Protein AF-A0A3E0KSG8-F1 (afdb_monomer_lite)

Sequence (229 aa):
MRVLRAAGQVAFAAALVAAGALLYANLSRNLRQLGVPVGFDFLALEAGFAMGEPPIPYRPSDTYARAFAAGVINTLRVSGLGILLATVLGVAAGVGRLSSNWLVRQITGAYVEMVRNTPLLLQLFVWAFAVFGRLPPPGQAIHLGAGIYFSNRGVFLPWPAPAAGFAVWAAGGLAGLAGAVIAYRRLLRVRLATGRRTYPGPAAAAVLAAGLAAGWTLAPAPPFTGSAP

pLDDT: mean 88.8, std 7.54, range [51.06, 97.19]

Secondary structure (DSSP, 8-state):
-HHHHHHHHHHHHHHHHHHHHHHHHHHHHHHHHTT---SSGGGGSB-----SS-SS---TTSBHHHHHHHHHHHHHHHHHHHHHHHHHHHHHHHHHHT-S-HHHHHHHHHHHHHHHHS-HHHHHHIIIIIIGGGSPPGGG-EEEETTEEEETTEEE--EEEE-TTHHHHHHHHHHHHHHHHHHHHHHHHHHHHH-----HHHHHHHHHHHHHHHHHHSSSS-SEEEE--

Structure (mmCIF, N/CA/C/O backbone):
data_AF-A0A3E0KSG8-F1
#
_entry.id   AF-A0A3E0KSG8-F1
#
loop_
_atom_site.group_PDB
_atom_site.id
_atom_site.type_symbol
_atom_site.label_atom_id
_atom_site.label_alt_id
_atom_site.label_comp_id
_atom_site.label_asym_id
_atom_site.label_entity_id
_atom_site.label_seq_id
_atom_site.pdbx_PDB_ins_code
_atom_site.Cartn_x
_atom_site.Cartn_y
_atom_site.Cartn_z
_atom_site.occupancy
_atom_site.B_iso_or_equiv
_atom_site.auth_seq_id
_atom_site.auth_comp_id
_atom_site.auth_asym_id
_atom_site.auth_atom_id
_atom_site.pdbx_PDB_model_num
ATOM 1 N N . MET A 1 1 ? -28.717 28.557 -33.539 1.00 60.47 1 MET A N 1
ATOM 2 C CA . MET A 1 1 ? -27.624 28.852 -32.574 1.00 60.47 1 MET A CA 1
ATOM 3 C C . MET A 1 1 ? -26.962 27.625 -31.926 1.00 60.47 1 MET A C 1
ATOM 5 O O . MET A 1 1 ? -25.770 27.699 -31.662 1.00 60.47 1 MET A O 1
ATOM 9 N N . ARG A 1 2 ? -27.650 26.493 -31.684 1.00 72.00 2 ARG A N 1
ATOM 10 C CA . ARG A 1 2 ? -27.021 25.282 -31.096 1.00 72.00 2 ARG A CA 1
ATOM 11 C C . ARG A 1 2 ? -25.991 24.594 -32.016 1.00 72.00 2 ARG A C 1
ATOM 13 O O . ARG A 1 2 ? -24.947 24.175 -31.537 1.00 72.00 2 ARG A O 1
ATOM 20 N N . VAL A 1 3 ? -26.243 24.564 -33.327 1.00 79.25 3 VAL A N 1
ATOM 21 C CA . VAL A 1 3 ? -25.367 23.917 -34.329 1.00 79.25 3 VAL A CA 1
ATOM 22 C C . VAL A 1 3 ? -24.018 24.632 -34.485 1.00 79.25 3 VAL A C 1
ATOM 24 O O . VAL A 1 3 ? -22.986 23.979 -34.497 1.00 79.25 3 VAL A O 1
ATOM 27 N N . LEU A 1 4 ? -24.000 25.971 -34.510 1.00 77.56 4 LEU A N 1
ATOM 28 C CA . LEU A 1 4 ? -22.762 26.765 -34.603 1.00 77.56 4 LEU A CA 1
ATOM 29 C C . LEU A 1 4 ? -21.860 26.595 -33.371 1.00 77.56 4 LEU A C 1
ATOM 31 O O . LEU A 1 4 ? -20.643 26.528 -33.501 1.00 77.56 4 LEU A O 1
ATOM 35 N N . ARG A 1 5 ? -22.454 26.473 -32.175 1.00 82.19 5 ARG A N 1
ATOM 36 C CA . ARG A 1 5 ? -21.704 26.194 -30.940 1.00 82.19 5 ARG A CA 1
ATOM 37 C C . ARG A 1 5 ? -21.103 24.787 -30.951 1.00 82.19 5 ARG A C 1
ATOM 39 O O . ARG A 1 5 ? -19.939 24.637 -30.601 1.00 82.19 5 ARG A O 1
ATOM 46 N N . ALA A 1 6 ? -21.861 23.786 -31.405 1.00 85.50 6 ALA A N 1
ATOM 47 C CA . ALA A 1 6 ? -21.362 22.418 -31.552 1.00 85.50 6 ALA A CA 1
ATOM 48 C C . ALA A 1 6 ? -20.238 22.325 -32.603 1.00 85.50 6 ALA A C 1
ATOM 50 O O . ALA A 1 6 ? -19.206 21.715 -32.342 1.00 85.50 6 ALA A O 1
ATOM 51 N N . ALA A 1 7 ? -20.387 22.995 -33.751 1.00 89.19 7 ALA A N 1
ATOM 52 C CA . ALA A 1 7 ? -19.357 23.049 -34.789 1.00 89.19 7 ALA A CA 1
ATOM 53 C C . ALA A 1 7 ? -18.063 23.718 -34.290 1.00 89.19 7 ALA A C 1
ATOM 55 O O . ALA A 1 7 ? -16.976 23.194 -34.521 1.00 89.19 7 ALA A O 1
ATOM 56 N N . GLY A 1 8 ? -18.173 24.823 -33.542 1.00 92.94 8 GLY A N 1
ATOM 57 C CA . GLY A 1 8 ? -17.020 25.488 -32.928 1.00 92.94 8 GLY A CA 1
ATOM 58 C C . GLY A 1 8 ? -16.291 24.611 -31.904 1.00 92.94 8 GLY A C 1
ATOM 59 O O . GLY A 1 8 ? -15.064 24.571 -31.898 1.00 92.94 8 GLY A O 1
ATOM 60 N N . GLN A 1 9 ? -17.024 23.853 -31.081 1.00 92.12 9 GLN A N 1
ATOM 61 C CA . GLN A 1 9 ? -16.434 22.906 -30.126 1.00 92.12 9 GLN A CA 1
ATOM 62 C C . GLN A 1 9 ? -15.700 21.756 -30.822 1.00 92.12 9 GLN A C 1
ATOM 64 O O . GLN A 1 9 ? -14.598 21.403 -30.408 1.00 92.12 9 GLN A O 1
ATOM 69 N N . VAL A 1 10 ? -16.277 21.198 -31.891 1.00 94.56 10 VAL A N 1
ATOM 70 C CA . VAL A 1 10 ? -15.635 20.137 -32.683 1.00 94.56 10 VAL A CA 1
ATOM 71 C C . VAL A 1 10 ? -14.379 20.663 -33.376 1.00 94.56 10 VAL A C 1
ATOM 73 O O . VAL A 1 10 ? -13.340 20.013 -33.309 1.00 94.56 10 VAL A O 1
ATOM 76 N N . ALA A 1 11 ? -14.439 21.853 -33.981 1.00 94.81 11 ALA A N 1
ATOM 77 C CA . ALA A 1 11 ? -13.285 22.474 -34.628 1.00 94.81 11 ALA A CA 1
ATOM 78 C C . ALA A 1 11 ? -12.157 22.769 -33.629 1.00 94.81 11 ALA A C 1
ATOM 80 O O . ALA A 1 11 ? -10.997 22.469 -33.901 1.00 94.81 11 ALA A O 1
ATOM 81 N N . PHE A 1 12 ? -12.493 23.294 -32.449 1.00 95.44 12 PHE A N 1
ATOM 82 C CA . PHE A 1 12 ? -11.521 23.537 -31.387 1.00 95.44 12 PHE A CA 1
ATOM 83 C C . PHE A 1 12 ? -10.906 22.235 -30.855 1.00 95.44 12 PHE A C 1
ATOM 85 O O . PHE A 1 12 ? -9.690 22.152 -30.708 1.00 95.44 12 PHE A O 1
ATOM 92 N N . ALA A 1 13 ? -11.714 21.197 -30.619 1.00 95.75 13 ALA A N 1
ATOM 93 C CA . ALA A 1 13 ? -11.216 19.890 -30.196 1.00 95.75 13 ALA A CA 1
ATOM 94 C C . ALA A 1 13 ? -10.299 19.262 -31.258 1.00 95.75 13 ALA A C 1
ATOM 96 O O . ALA A 1 13 ? -9.229 18.759 -30.922 1.00 95.75 13 ALA A O 1
ATOM 97 N N . ALA A 1 14 ? -10.670 19.347 -32.538 1.00 95.69 14 ALA A N 1
ATOM 98 C CA . ALA A 1 14 ? -9.839 18.885 -33.645 1.00 95.69 14 ALA A CA 1
ATOM 99 C C . ALA A 1 14 ? -8.516 19.662 -33.724 1.00 95.69 14 ALA A C 1
ATOM 101 O O . ALA A 1 14 ? -7.461 19.049 -33.871 1.00 95.69 14 ALA A O 1
ATOM 102 N N . ALA A 1 15 ? -8.550 20.988 -33.557 1.00 95.75 15 ALA A N 1
ATOM 103 C CA . ALA A 1 15 ? -7.352 21.823 -33.514 1.00 95.75 15 ALA A CA 1
ATOM 104 C C . ALA A 1 15 ? -6.445 21.472 -32.322 1.00 95.75 15 ALA A C 1
ATOM 106 O O . ALA A 1 15 ? -5.232 21.380 -32.491 1.00 95.75 15 ALA A O 1
ATOM 107 N N . LEU A 1 16 ? -7.018 21.213 -31.141 1.00 96.81 16 LEU A N 1
ATOM 108 C CA . LEU A 1 16 ? -6.276 20.793 -29.949 1.00 96.81 16 LEU A CA 1
ATOM 109 C C . LEU A 1 16 ? -5.596 19.432 -30.158 1.00 96.81 16 LEU A C 1
ATOM 111 O O . LEU A 1 16 ? -4.416 19.275 -29.848 1.00 96.81 16 LEU A O 1
ATOM 115 N N . VAL A 1 17 ? -6.322 18.460 -30.720 1.00 96.75 17 VAL A N 1
ATOM 116 C CA . VAL A 1 17 ? -5.781 17.129 -31.039 1.00 96.75 17 VAL A CA 1
ATOM 117 C C . VAL A 1 17 ? -4.683 17.233 -32.096 1.00 96.75 17 VAL A C 1
ATOM 119 O O . VAL A 1 17 ? -3.624 16.634 -31.926 1.00 96.75 17 VAL A O 1
ATOM 122 N N . ALA A 1 18 ? -4.888 18.024 -33.151 1.00 96.19 18 ALA A N 1
ATOM 123 C CA . ALA A 1 18 ? -3.892 18.238 -34.197 1.00 96.19 18 ALA A CA 1
ATOM 124 C C . ALA A 1 18 ? -2.627 18.920 -33.652 1.00 96.19 18 ALA A C 1
ATOM 126 O O . ALA A 1 18 ? -1.518 18.458 -33.918 1.00 96.19 18 ALA A O 1
ATOM 127 N N . ALA A 1 19 ? -2.779 19.968 -32.838 1.00 96.69 19 ALA A N 1
ATOM 128 C CA . ALA A 1 19 ? -1.662 20.637 -32.179 1.00 96.69 19 ALA A CA 1
ATOM 129 C C . ALA A 1 19 ? -0.892 19.670 -31.264 1.00 96.69 19 ALA A C 1
ATOM 131 O O . ALA A 1 19 ? 0.332 19.583 -31.351 1.00 96.69 19 ALA A O 1
ATOM 132 N N . GLY A 1 20 ? -1.601 18.884 -30.446 1.00 95.69 20 GLY A N 1
ATOM 133 C CA . GLY A 1 20 ? -0.998 17.855 -29.598 1.00 95.69 20 GLY A CA 1
ATOM 134 C C . GLY A 1 20 ? -0.243 16.791 -30.400 1.00 95.69 20 GLY A C 1
ATOM 135 O O . GLY A 1 20 ? 0.888 16.446 -30.057 1.00 95.69 20 GLY A O 1
ATOM 136 N N . ALA A 1 21 ? -0.822 16.321 -31.507 1.00 95.06 21 ALA A N 1
ATOM 137 C CA . ALA A 1 21 ? -0.192 15.346 -32.394 1.00 95.06 21 ALA A CA 1
ATOM 138 C C . ALA A 1 21 ? 1.083 15.899 -33.052 1.00 95.06 21 ALA A C 1
ATOM 140 O O . ALA A 1 21 ? 2.097 15.201 -33.100 1.00 95.06 21 ALA A O 1
ATOM 141 N N . LEU A 1 22 ? 1.071 17.158 -33.503 1.00 96.19 22 LEU A N 1
ATOM 142 C CA . LEU A 1 22 ? 2.247 17.820 -34.077 1.00 96.19 22 LEU A CA 1
ATOM 143 C C . LEU A 1 22 ? 3.368 17.985 -33.046 1.00 96.19 22 LEU A C 1
ATOM 145 O O . LEU A 1 22 ? 4.525 17.686 -33.346 1.00 96.19 22 LEU A O 1
ATOM 149 N N . LEU A 1 23 ? 3.032 18.410 -31.824 1.00 94.94 23 LEU A N 1
ATOM 150 C CA . LEU A 1 23 ? 3.996 18.537 -30.729 1.00 94.94 23 LEU A CA 1
ATOM 151 C C . LEU A 1 23 ? 4.611 17.184 -30.365 1.00 94.94 23 LEU A C 1
ATOM 153 O O . LEU A 1 23 ? 5.833 17.073 -30.276 1.00 94.94 23 LEU A O 1
ATOM 157 N N . TYR A 1 24 ? 3.791 16.141 -30.227 1.00 91.56 24 TYR A N 1
ATOM 158 C CA . TYR A 1 24 ? 4.264 14.785 -29.951 1.00 91.56 24 TYR A CA 1
ATOM 159 C C . TYR A 1 24 ? 5.151 14.237 -31.080 1.00 91.56 24 TYR A C 1
ATOM 161 O O . TYR A 1 24 ? 6.209 13.653 -30.827 1.00 91.56 24 TYR A O 1
ATOM 169 N N . ALA A 1 25 ? 4.771 14.453 -32.342 1.00 91.25 25 ALA A N 1
ATOM 170 C CA . ALA A 1 25 ? 5.563 14.032 -33.495 1.00 91.25 25 ALA A CA 1
ATOM 171 C C . ALA A 1 25 ? 6.909 14.772 -33.573 1.00 91.25 25 ALA A C 1
ATOM 173 O O . ALA A 1 25 ? 7.932 14.162 -33.883 1.00 91.25 25 ALA A O 1
ATOM 174 N N . ASN A 1 26 ? 6.941 16.070 -33.265 1.00 93.69 26 ASN A N 1
ATOM 175 C CA . ASN A 1 26 ? 8.184 16.842 -33.198 1.00 93.69 26 ASN A CA 1
ATOM 176 C C . ASN A 1 26 ? 9.078 16.371 -32.048 1.00 93.69 26 ASN A C 1
ATOM 178 O O . ASN A 1 26 ? 10.247 16.061 -32.270 1.00 93.69 26 ASN A O 1
ATOM 182 N N . LEU A 1 27 ? 8.516 16.232 -30.846 1.00 90.38 27 LEU A N 1
ATOM 183 C CA . LEU A 1 27 ? 9.239 15.771 -29.663 1.00 90.38 27 LEU A CA 1
ATOM 184 C C . LEU A 1 27 ? 9.825 14.372 -29.868 1.00 90.38 27 LEU A C 1
ATOM 186 O O . LEU A 1 27 ? 11.012 14.158 -29.640 1.00 90.38 27 LEU A O 1
ATOM 190 N N . SER A 1 28 ? 9.015 13.427 -30.346 1.00 88.19 28 SER A N 1
ATOM 191 C CA . SER A 1 28 ? 9.464 12.051 -30.568 1.00 88.19 28 SER A CA 1
ATOM 192 C C . SER A 1 28 ? 10.544 11.953 -31.647 1.00 88.19 28 SER A C 1
ATOM 194 O O . SER A 1 28 ? 11.453 11.138 -31.519 1.00 88.19 28 SER A O 1
ATOM 196 N N . ARG A 1 29 ? 10.494 12.784 -32.700 1.00 89.25 29 ARG A N 1
ATOM 197 C CA . ARG A 1 29 ? 11.565 12.865 -33.708 1.00 89.25 29 ARG A CA 1
ATOM 198 C C . ARG A 1 29 ? 12.870 13.393 -33.111 1.00 89.25 29 ARG A C 1
ATOM 200 O O . ARG A 1 29 ? 13.897 12.749 -33.301 1.00 89.25 29 ARG A O 1
ATOM 207 N N . ASN A 1 30 ? 12.814 14.485 -32.351 1.00 91.31 30 ASN A N 1
ATOM 208 C CA . ASN A 1 30 ? 13.995 15.083 -31.720 1.00 91.31 30 ASN A CA 1
ATOM 209 C C . ASN A 1 30 ? 14.636 14.142 -30.686 1.00 91.31 30 ASN A C 1
ATOM 211 O O . ASN A 1 30 ? 15.847 13.954 -30.681 1.00 91.31 30 ASN A O 1
ATOM 215 N N . LEU A 1 31 ? 13.831 13.495 -29.839 1.00 87.94 31 LEU A N 1
ATOM 216 C CA . LEU A 1 31 ? 14.336 12.565 -28.824 1.00 87.94 31 LEU A CA 1
ATOM 217 C C . LEU A 1 31 ? 14.944 11.299 -29.442 1.00 87.94 31 LEU A C 1
ATOM 219 O O . LEU A 1 31 ? 15.994 10.849 -28.988 1.00 87.94 31 LEU A O 1
ATOM 223 N N . ARG A 1 32 ? 14.353 10.771 -30.525 1.00 85.50 32 ARG A N 1
ATOM 224 C CA . ARG A 1 32 ? 14.950 9.653 -31.274 1.00 85.50 32 ARG A CA 1
ATOM 225 C C . ARG A 1 32 ? 16.299 10.023 -31.895 1.00 85.50 32 ARG A C 1
ATOM 227 O O . ARG A 1 32 ? 17.199 9.194 -31.880 1.00 85.50 32 ARG A O 1
ATOM 234 N N . GLN A 1 33 ? 16.459 11.249 -32.400 1.00 89.38 33 GLN A N 1
ATOM 235 C CA . GLN A 1 33 ? 17.753 11.739 -32.905 1.00 89.38 33 GLN A CA 1
ATOM 236 C C . GLN A 1 33 ? 18.814 11.848 -31.801 1.00 89.38 33 GLN A C 1
ATOM 238 O O . GLN A 1 33 ? 19.994 11.657 -32.069 1.00 89.38 33 GLN A O 1
ATOM 243 N N . LEU A 1 34 ? 18.392 12.100 -30.560 1.00 88.25 34 LEU A N 1
ATOM 244 C CA . LEU A 1 34 ? 19.257 12.139 -29.377 1.00 88.25 34 LEU A CA 1
ATOM 245 C C . LEU A 1 34 ? 19.522 10.751 -28.767 1.00 88.25 34 LEU A C 1
ATOM 247 O O . LEU A 1 34 ? 20.141 10.662 -27.710 1.00 88.25 34 LEU A O 1
ATOM 251 N N . GLY A 1 35 ? 19.037 9.670 -29.389 1.00 80.44 35 GLY A N 1
ATOM 252 C CA . GLY A 1 35 ? 19.190 8.313 -28.862 1.00 80.44 35 GLY A CA 1
ATOM 253 C C . GLY A 1 35 ? 18.396 8.055 -27.578 1.00 80.44 35 GLY A C 1
ATOM 254 O O . GLY A 1 35 ? 18.675 7.085 -26.881 1.00 80.44 35 GLY A O 1
ATOM 255 N N . VAL A 1 36 ? 17.410 8.902 -27.258 1.00 80.56 36 VAL A N 1
ATOM 256 C CA . VAL A 1 36 ? 16.500 8.709 -26.126 1.00 80.56 36 VAL A CA 1
ATOM 257 C C . VAL A 1 36 ? 15.279 7.936 -26.636 1.00 80.56 36 VAL A C 1
ATOM 259 O O . VAL A 1 36 ? 14.429 8.529 -27.311 1.00 80.56 36 VAL A O 1
ATOM 262 N N . PRO A 1 37 ? 15.166 6.618 -26.374 1.00 69.69 37 PRO A N 1
ATOM 263 C CA . PRO A 1 37 ? 14.004 5.847 -26.79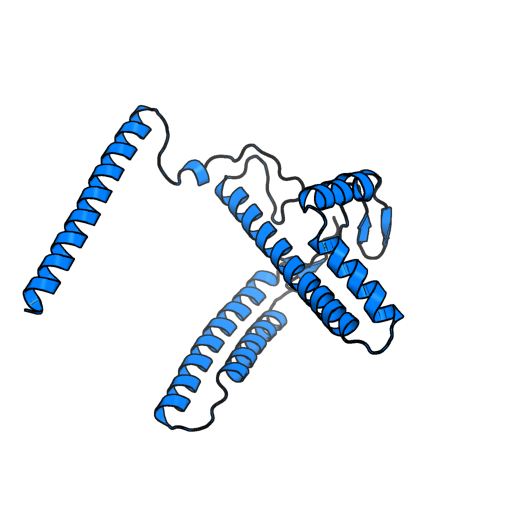4 1.00 69.69 37 PRO A CA 1
ATOM 264 C C . PRO A 1 37 ? 12.752 6.389 -26.094 1.00 69.69 37 PRO A C 1
ATOM 266 O O . PRO A 1 37 ? 12.633 6.363 -24.871 1.00 69.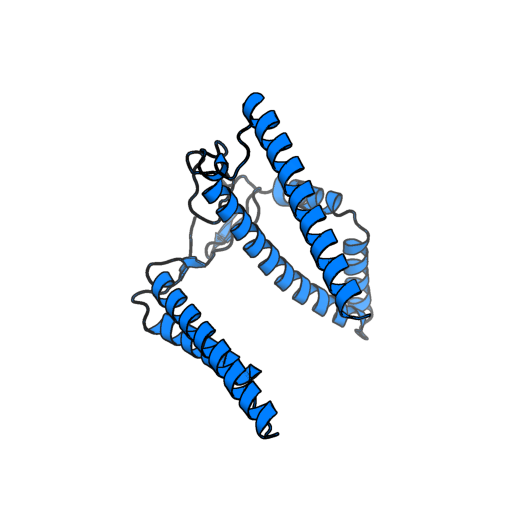69 37 PRO A O 1
ATOM 269 N N . VAL A 1 38 ? 11.817 6.921 -26.880 1.00 74.31 38 VAL A N 1
ATOM 270 C CA . VAL A 1 38 ? 10.535 7.437 -26.386 1.00 74.31 38 VAL A CA 1
ATOM 271 C C . VAL A 1 38 ? 9.511 6.320 -26.474 1.00 74.31 38 VAL A C 1
ATOM 273 O O . VAL A 1 38 ? 9.080 5.973 -27.571 1.00 74.31 38 VAL A O 1
ATOM 276 N N . GLY A 1 39 ? 9.099 5.774 -25.335 1.00 80.69 39 GLY A N 1
ATOM 277 C CA . GLY A 1 39 ? 8.109 4.704 -25.305 1.00 80.69 39 GLY A CA 1
ATOM 278 C C . GLY A 1 39 ? 8.130 3.919 -24.004 1.00 80.69 39 GLY A C 1
ATOM 279 O O . GLY A 1 39 ? 8.746 4.329 -23.023 1.00 80.69 39 GLY A O 1
ATOM 280 N N . PHE A 1 40 ? 7.451 2.776 -24.016 1.00 88.06 40 PHE A N 1
ATOM 281 C CA . PHE A 1 40 ? 7.436 1.818 -22.909 1.00 88.06 40 PHE A CA 1
ATOM 282 C C . PHE A 1 40 ? 8.471 0.702 -23.080 1.00 88.06 40 PHE A C 1
ATOM 284 O O . PHE A 1 40 ? 8.500 -0.222 -22.275 1.00 88.06 40 PHE A O 1
ATOM 291 N N . ASP A 1 41 ? 9.344 0.795 -24.085 1.00 86.38 41 ASP A N 1
ATOM 292 C CA . ASP A 1 41 ? 10.371 -0.215 -24.365 1.00 86.38 41 ASP A CA 1
ATOM 293 C C . ASP A 1 41 ? 11.341 -0.385 -23.188 1.00 86.38 41 ASP A C 1
ATOM 295 O O . ASP A 1 41 ? 11.839 -1.481 -22.943 1.00 86.38 41 ASP A O 1
ATOM 299 N N . PHE A 1 42 ? 11.526 0.667 -22.378 1.00 87.31 42 PHE A N 1
ATOM 300 C CA . PHE A 1 42 ? 12.302 0.592 -21.140 1.00 87.31 42 PHE A CA 1
ATOM 301 C C . PHE A 1 42 ? 11.755 -0.452 -20.160 1.00 87.31 42 PHE A C 1
ATOM 303 O O . PHE A 1 42 ? 12.527 -1.027 -19.406 1.00 87.31 42 PHE A O 1
ATOM 310 N N . LEU A 1 43 ? 10.446 -0.739 -20.176 1.00 91.81 43 LEU A N 1
ATOM 311 C CA . LEU A 1 43 ? 9.842 -1.744 -19.302 1.00 91.81 43 LEU A CA 1
ATOM 312 C C . LEU A 1 43 ? 10.364 -3.153 -19.594 1.00 91.81 43 LEU A C 1
ATOM 314 O O . LEU A 1 43 ? 10.329 -3.994 -18.699 1.00 91.81 43 LEU A O 1
ATOM 318 N N . ALA A 1 44 ? 10.833 -3.412 -20.816 1.00 93.62 44 ALA A N 1
ATOM 319 C CA . ALA A 1 44 ? 11.410 -4.690 -21.217 1.00 93.62 44 ALA A CA 1
ATOM 320 C C . ALA A 1 44 ? 12.925 -4.780 -20.961 1.00 93.62 44 ALA A C 1
ATOM 322 O O . ALA A 1 44 ? 13.480 -5.872 -21.051 1.00 93.62 44 ALA A O 1
ATOM 323 N N . LEU A 1 45 ? 13.590 -3.667 -20.634 1.00 91.69 45 LEU A N 1
ATOM 324 C CA . LEU A 1 45 ? 15.014 -3.662 -20.298 1.00 91.69 45 LEU A CA 1
ATOM 325 C C . LEU A 1 45 ? 15.246 -4.257 -18.906 1.00 91.69 45 LEU A C 1
ATOM 327 O O . LEU A 1 45 ? 14.369 -4.192 -18.039 1.0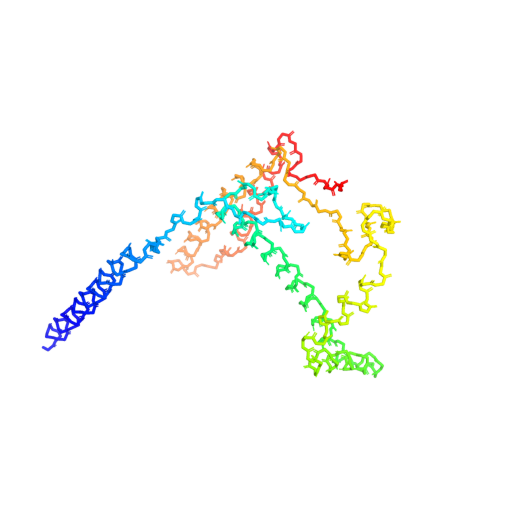0 91.69 45 LEU A O 1
ATOM 331 N N . GLU A 1 46 ? 16.437 -4.813 -18.692 1.00 94.25 46 GLU A N 1
ATOM 332 C CA . GLU A 1 46 ? 16.873 -5.284 -17.377 1.00 94.25 46 GLU A CA 1
ATOM 333 C C . GLU A 1 46 ? 16.983 -4.114 -16.399 1.00 94.25 46 GLU A C 1
ATOM 335 O O . GLU A 1 46 ? 17.536 -3.060 -16.718 1.00 94.25 46 GLU A O 1
ATOM 340 N N . ALA A 1 47 ? 16.449 -4.303 -15.196 1.00 93.25 47 ALA A N 1
ATOM 341 C CA . ALA A 1 47 ? 16.385 -3.257 -14.189 1.00 93.25 47 ALA A CA 1
ATOM 342 C C . ALA A 1 47 ? 17.767 -2.913 -13.605 1.00 93.25 47 ALA A C 1
ATOM 344 O O . ALA A 1 47 ? 18.031 -1.755 -13.283 1.00 93.25 47 ALA A O 1
ATOM 345 N N . GLY A 1 48 ? 18.650 -3.906 -13.450 1.00 92.56 48 GLY A N 1
ATOM 346 C CA . GLY A 1 48 ? 20.045 -3.712 -13.043 1.00 92.56 48 GLY A CA 1
ATOM 347 C C . GLY A 1 48 ? 20.263 -3.353 -11.567 1.00 92.56 48 GLY A C 1
ATOM 348 O O . GLY A 1 48 ? 21.401 -3.145 -11.154 1.00 92.56 48 GLY A O 1
ATOM 349 N N . PHE A 1 49 ? 19.209 -3.303 -10.746 1.00 93.19 49 PHE A N 1
ATOM 350 C CA . PHE A 1 49 ? 19.303 -3.010 -9.312 1.00 93.19 49 PHE A CA 1
ATOM 351 C C . PHE A 1 49 ? 18.654 -4.101 -8.457 1.00 93.19 49 PHE A C 1
ATOM 353 O O . PHE A 1 49 ? 17.655 -4.713 -8.839 1.00 93.19 49 PHE A O 1
ATOM 360 N N . ALA A 1 50 ? 19.210 -4.324 -7.265 1.00 90.06 50 ALA A N 1
ATOM 361 C CA . ALA A 1 50 ? 18.654 -5.240 -6.276 1.00 90.06 50 ALA A CA 1
ATOM 362 C C . ALA A 1 50 ? 17.597 -4.546 -5.406 1.00 90.06 50 ALA A C 1
ATOM 364 O O . ALA A 1 50 ? 17.762 -3.396 -5.001 1.00 90.06 50 ALA A O 1
ATOM 365 N N . MET A 1 51 ? 16.522 -5.269 -5.087 1.00 86.94 51 MET A N 1
ATOM 366 C CA . MET A 1 51 ? 15.551 -4.856 -4.074 1.00 86.94 51 MET A CA 1
ATOM 367 C C . MET A 1 51 ? 15.910 -5.502 -2.741 1.00 86.94 51 MET A C 1
ATOM 369 O O . MET A 1 51 ? 16.246 -6.682 -2.709 1.00 86.94 51 MET A O 1
ATOM 373 N N . GLY A 1 52 ? 15.821 -4.734 -1.652 1.00 81.62 52 GLY A N 1
ATOM 374 C CA . GLY A 1 52 ? 16.125 -5.245 -0.315 1.00 81.62 52 GLY A CA 1
ATOM 375 C C . GLY A 1 52 ? 15.200 -6.390 0.101 1.00 81.62 52 GLY A C 1
ATOM 376 O O . GLY A 1 52 ? 15.689 -7.432 0.512 1.00 81.62 52 GLY A O 1
ATOM 377 N N . GLU A 1 53 ? 13.887 -6.191 -0.047 1.00 81.25 53 GLU A N 1
ATOM 378 C CA . GLU A 1 53 ? 12.853 -7.167 0.316 1.00 81.25 53 GLU A CA 1
ATOM 379 C C . GLU A 1 53 ? 11.707 -7.105 -0.712 1.00 81.25 53 GLU A C 1
ATOM 381 O O . GLU A 1 53 ? 10.740 -6.354 -0.534 1.00 81.25 53 GLU A O 1
ATOM 386 N N . PRO A 1 54 ? 11.828 -7.796 -1.858 1.00 85.25 54 PRO A N 1
ATOM 387 C CA . PRO A 1 54 ? 10.807 -7.732 -2.890 1.00 85.25 54 PRO A CA 1
ATOM 388 C C . PRO A 1 54 ? 9.581 -8.583 -2.498 1.00 85.25 54 PRO A C 1
ATOM 390 O O . PRO A 1 54 ? 9.732 -9.739 -2.109 1.00 85.25 54 PRO A O 1
ATOM 393 N N . PRO A 1 55 ? 8.342 -8.070 -2.638 1.00 83.81 55 PRO A N 1
ATOM 394 C CA . PRO A 1 55 ? 7.130 -8.814 -2.267 1.00 83.81 55 PRO A CA 1
ATOM 395 C C . PRO A 1 55 ? 6.803 -9.976 -3.219 1.00 83.81 55 PRO A C 1
ATOM 397 O O . PRO A 1 55 ? 5.929 -10.790 -2.928 1.00 83.81 55 PRO A O 1
ATOM 400 N N . ILE A 1 56 ? 7.466 -10.024 -4.374 1.00 87.31 56 ILE A N 1
ATOM 401 C CA . ILE A 1 56 ? 7.413 -11.106 -5.356 1.00 87.31 56 ILE A CA 1
ATOM 402 C C . ILE A 1 56 ? 8.852 -11.498 -5.707 1.00 87.31 56 ILE A C 1
ATOM 404 O O . ILE A 1 56 ? 9.724 -10.633 -5.643 1.00 87.31 56 ILE A O 1
ATOM 408 N N . PRO A 1 57 ? 9.130 -12.749 -6.120 1.00 88.00 57 PRO A N 1
ATOM 409 C CA . PRO A 1 57 ? 10.482 -13.149 -6.503 1.00 88.00 57 PRO A CA 1
ATOM 410 C C . PRO A 1 57 ? 11.040 -12.204 -7.571 1.00 88.00 57 PRO A C 1
ATOM 412 O O . PRO A 1 57 ? 10.445 -12.083 -8.639 1.00 88.00 57 PRO A O 1
ATOM 415 N N . TYR A 1 58 ? 12.140 -11.514 -7.293 1.00 92.19 58 TYR A N 1
ATOM 416 C CA . TYR A 1 58 ? 12.728 -10.524 -8.194 1.00 92.19 58 TYR A CA 1
ATOM 417 C C . TYR A 1 58 ? 14.249 -10.623 -8.152 1.00 92.19 58 TYR A C 1
ATOM 419 O O . TYR A 1 58 ? 14.842 -10.771 -7.082 1.00 92.19 58 TYR A O 1
ATOM 427 N N . ARG A 1 59 ? 14.874 -10.533 -9.322 1.00 93.69 59 ARG A N 1
ATOM 428 C CA . ARG A 1 59 ? 16.323 -10.508 -9.511 1.00 93.69 59 ARG A CA 1
ATOM 429 C C . ARG A 1 59 ? 16.722 -9.234 -10.258 1.00 93.69 59 ARG A C 1
ATOM 431 O O . ARG A 1 59 ? 15.938 -8.749 -11.065 1.00 93.69 59 ARG A O 1
ATOM 438 N N . PRO A 1 60 ? 17.948 -8.718 -10.069 1.00 93.69 60 PRO A N 1
ATOM 439 C CA . PRO A 1 60 ? 18.434 -7.563 -10.832 1.00 93.69 60 PRO A CA 1
ATOM 440 C C . PRO A 1 60 ? 18.437 -7.765 -12.357 1.00 93.69 60 PRO A C 1
ATOM 442 O O . PRO A 1 60 ? 18.350 -6.787 -13.090 1.00 93.69 60 PRO A O 1
ATOM 445 N N . SER A 1 61 ? 18.514 -9.020 -12.817 1.00 94.50 61 SER A N 1
ATOM 446 C CA . SER A 1 61 ? 18.404 -9.415 -14.229 1.00 94.50 61 SER A CA 1
ATOM 447 C C . SER A 1 61 ? 16.964 -9.421 -14.759 1.00 94.50 61 SER A C 1
ATOM 449 O O . SER A 1 61 ? 16.747 -9.680 -15.937 1.00 94.50 61 SER A O 1
ATOM 451 N N . ASP A 1 62 ? 15.960 -9.218 -13.901 1.00 95.31 62 ASP A N 1
ATOM 452 C CA . ASP A 1 62 ? 14.571 -9.125 -14.341 1.00 95.31 62 ASP A CA 1
ATOM 453 C C . ASP A 1 62 ? 14.278 -7.753 -14.966 1.00 95.31 62 ASP A C 1
ATOM 455 O O . ASP A 1 62 ? 15.003 -6.772 -14.791 1.00 95.31 62 ASP A O 1
ATOM 459 N N . THR A 1 63 ? 13.159 -7.675 -15.682 1.00 96.31 63 THR A N 1
ATOM 460 C CA . THR A 1 63 ? 12.756 -6.475 -16.414 1.00 96.31 63 THR A CA 1
ATOM 461 C C . THR A 1 63 ? 12.246 -5.351 -15.505 1.00 96.31 63 THR A C 1
ATOM 463 O O . THR A 1 63 ? 11.666 -5.600 -14.439 1.00 96.31 63 THR A O 1
ATOM 466 N N . TYR A 1 64 ? 12.358 -4.095 -15.955 1.00 94.06 64 TYR A N 1
ATOM 467 C CA . TYR A 1 64 ? 11.749 -2.943 -15.272 1.00 94.06 64 TYR A CA 1
ATOM 468 C C . TYR A 1 64 ? 10.235 -3.103 -15.069 1.00 94.06 64 TYR A C 1
ATOM 470 O O . TYR A 1 64 ? 9.708 -2.643 -14.057 1.00 94.06 64 TYR A O 1
ATOM 478 N N . ALA A 1 65 ? 9.528 -3.793 -15.972 1.00 95.06 65 ALA A N 1
ATOM 479 C CA . ALA A 1 65 ? 8.116 -4.140 -15.796 1.00 95.06 65 ALA A CA 1
ATOM 480 C C . ALA A 1 65 ? 7.881 -4.941 -14.508 1.00 95.06 65 ALA A C 1
ATOM 482 O O . ALA A 1 65 ? 6.965 -4.641 -13.737 1.00 95.06 65 ALA A O 1
ATOM 483 N N . ARG A 1 66 ? 8.727 -5.948 -14.253 1.00 94.75 66 ARG A N 1
ATOM 484 C CA . ARG A 1 66 ? 8.647 -6.772 -13.044 1.00 94.75 66 ARG A CA 1
ATOM 485 C C . ARG A 1 66 ? 9.020 -5.966 -11.805 1.00 94.75 66 ARG A C 1
ATOM 487 O O . ARG A 1 66 ? 8.331 -6.076 -10.792 1.00 94.75 66 ARG A O 1
ATOM 494 N N . ALA A 1 67 ? 10.048 -5.123 -11.899 1.00 94.88 67 ALA A N 1
ATOM 495 C CA . ALA A 1 67 ? 10.436 -4.223 -10.817 1.00 94.88 67 ALA A CA 1
ATOM 496 C C . ALA A 1 67 ? 9.299 -3.251 -10.446 1.00 94.88 67 ALA A C 1
ATOM 498 O O . ALA A 1 67 ? 8.973 -3.071 -9.273 1.00 94.88 67 ALA A O 1
ATOM 499 N N . PHE A 1 68 ? 8.637 -2.668 -11.447 1.00 94.56 68 PHE A N 1
ATOM 500 C CA . PHE A 1 68 ? 7.494 -1.784 -11.244 1.00 94.56 68 PHE A CA 1
ATOM 501 C C . PHE A 1 68 ? 6.317 -2.522 -10.599 1.00 94.56 68 PHE A C 1
ATOM 503 O O . PHE A 1 68 ? 5.746 -2.032 -9.627 1.00 94.56 68 PHE A O 1
ATOM 510 N N . ALA A 1 69 ? 5.993 -3.730 -11.073 1.00 94.94 69 ALA A N 1
ATOM 511 C CA . ALA A 1 69 ? 4.955 -4.561 -10.468 1.00 94.94 69 ALA A CA 1
ATOM 512 C C . ALA A 1 69 ? 5.267 -4.893 -8.999 1.00 94.94 69 ALA A C 1
ATOM 514 O O . ALA A 1 69 ? 4.395 -4.752 -8.141 1.00 94.94 69 ALA A O 1
ATOM 515 N N . ALA A 1 70 ? 6.514 -5.263 -8.688 1.00 93.69 70 ALA A N 1
ATOM 516 C CA . ALA A 1 70 ? 6.963 -5.489 -7.316 1.00 93.69 70 ALA A CA 1
ATOM 517 C C . ALA A 1 70 ? 6.797 -4.227 -6.451 1.00 93.69 70 ALA A C 1
ATOM 519 O O . ALA A 1 70 ? 6.267 -4.307 -5.342 1.00 93.69 70 ALA A O 1
ATOM 520 N N . GLY A 1 71 ? 7.172 -3.057 -6.975 1.00 93.25 71 GLY A N 1
ATOM 521 C CA . GLY A 1 71 ? 6.987 -1.768 -6.305 1.00 93.25 71 GLY A CA 1
ATOM 522 C C . GLY A 1 71 ? 5.518 -1.452 -6.019 1.00 93.25 71 GLY A C 1
ATOM 523 O O . GLY A 1 71 ? 5.171 -1.142 -4.881 1.00 93.25 71 GLY A O 1
ATOM 524 N N . VAL A 1 72 ? 4.638 -1.607 -7.012 1.00 95.38 72 VAL A N 1
ATOM 525 C CA . VAL A 1 72 ? 3.189 -1.386 -6.863 1.00 95.38 72 VAL A CA 1
ATOM 526 C C . VAL A 1 72 ? 2.594 -2.320 -5.811 1.00 95.38 72 VAL A C 1
ATOM 528 O O . VAL A 1 72 ? 1.853 -1.867 -4.939 1.00 95.38 72 VAL A O 1
ATOM 531 N N . ILE A 1 73 ? 2.938 -3.610 -5.850 1.00 92.38 73 ILE A N 1
ATOM 532 C CA . ILE A 1 73 ? 2.478 -4.586 -4.853 1.00 92.38 73 ILE A CA 1
ATOM 533 C C . ILE A 1 73 ? 2.959 -4.184 -3.456 1.00 92.38 73 ILE A C 1
ATOM 535 O O . ILE A 1 73 ? 2.179 -4.236 -2.503 1.00 92.38 73 ILE A O 1
ATOM 539 N N . ASN A 1 74 ? 4.210 -3.734 -3.326 1.00 91.00 74 ASN A N 1
ATOM 540 C CA . ASN A 1 74 ? 4.746 -3.277 -2.049 1.00 91.00 74 ASN A CA 1
ATOM 541 C C . ASN A 1 74 ? 3.996 -2.042 -1.527 1.00 91.00 74 ASN A C 1
ATOM 543 O O . ASN A 1 74 ? 3.586 -2.020 -0.368 1.00 91.00 74 ASN A O 1
ATOM 547 N N . THR A 1 75 ? 3.750 -1.041 -2.377 1.00 93.50 75 THR A N 1
ATOM 548 C CA . THR A 1 75 ? 2.970 0.148 -2.009 1.00 93.50 75 THR A CA 1
ATOM 549 C C . THR A 1 75 ? 1.565 -0.232 -1.559 1.00 93.50 75 THR A C 1
ATOM 551 O O . THR A 1 75 ? 1.137 0.204 -0.497 1.00 93.50 75 THR A O 1
ATOM 554 N N . LEU A 1 76 ? 0.860 -1.089 -2.303 1.00 93.81 76 LEU A N 1
ATOM 555 C CA . LEU A 1 76 ? -0.481 -1.542 -1.922 1.00 93.81 76 LEU A CA 1
ATOM 556 C C . LEU A 1 76 ? -0.479 -2.278 -0.580 1.00 93.81 76 LEU A C 1
ATOM 558 O O . LEU A 1 76 ? -1.344 -2.027 0.260 1.00 93.81 76 LEU A O 1
ATOM 562 N N . ARG A 1 77 ? 0.508 -3.151 -0.353 1.00 87.75 77 ARG A N 1
ATOM 563 C CA . ARG A 1 77 ? 0.665 -3.883 0.908 1.00 87.75 77 ARG A CA 1
ATOM 564 C C . ARG A 1 77 ? 0.899 -2.932 2.081 1.00 87.75 77 ARG A C 1
ATOM 566 O O . ARG A 1 77 ? 0.183 -3.007 3.079 1.00 87.75 77 ARG A O 1
ATOM 573 N N . VAL A 1 78 ? 1.869 -2.025 1.956 1.00 90.19 78 VAL A N 1
ATOM 574 C CA . VAL A 1 78 ? 2.244 -1.079 3.018 1.00 90.19 78 VAL A CA 1
ATOM 575 C C . VAL A 1 78 ? 1.126 -0.073 3.275 1.00 90.19 78 VAL A C 1
ATOM 577 O O . VAL A 1 78 ? 0.755 0.141 4.425 1.00 90.19 78 VAL A O 1
ATOM 580 N N . SER A 1 79 ? 0.537 0.511 2.229 1.00 95.44 79 SER A N 1
ATOM 581 C CA . SER A 1 79 ? -0.579 1.448 2.371 1.00 95.44 79 SER A CA 1
ATOM 582 C C . SER A 1 79 ? -1.821 0.769 2.942 1.00 95.44 79 SER A C 1
ATOM 584 O O . SER A 1 79 ? -2.474 1.358 3.795 1.00 95.44 79 SER A O 1
ATOM 586 N N . GLY A 1 80 ? -2.136 -0.466 2.541 1.00 94.50 80 GLY A N 1
ATOM 587 C CA . GLY A 1 80 ? -3.270 -1.213 3.087 1.00 94.50 80 GLY A CA 1
ATOM 588 C C . GLY A 1 80 ? -3.135 -1.465 4.591 1.00 94.50 80 GLY A C 1
ATOM 589 O O . GLY A 1 80 ? -4.040 -1.133 5.358 1.00 94.50 80 GLY A O 1
ATOM 590 N N . LEU A 1 81 ? -1.980 -1.980 5.027 1.00 90.06 81 LEU A N 1
ATOM 591 C CA . LEU A 1 81 ? -1.684 -2.176 6.452 1.00 90.06 81 LEU A CA 1
ATOM 592 C C . LEU A 1 81 ? -1.630 -0.843 7.209 1.00 90.06 81 LEU A C 1
ATOM 594 O O . LEU A 1 81 ? -2.175 -0.733 8.305 1.00 90.06 81 LEU A O 1
ATOM 598 N N . GLY A 1 82 ? -1.027 0.183 6.607 1.00 94.81 82 GLY A N 1
ATOM 599 C CA . GLY A 1 82 ? -0.946 1.526 7.169 1.00 94.81 82 GLY A CA 1
ATOM 600 C C . GLY A 1 82 ? -2.322 2.146 7.398 1.00 94.81 82 GLY A C 1
ATOM 601 O O . GLY A 1 82 ? -2.579 2.646 8.487 1.00 94.81 82 GLY A O 1
ATOM 602 N N . ILE A 1 83 ? -3.233 2.058 6.423 1.00 96.75 83 ILE A N 1
ATOM 603 C CA . ILE A 1 83 ? -4.615 2.544 6.554 1.00 96.75 83 ILE A CA 1
ATOM 604 C C . ILE A 1 83 ? -5.338 1.792 7.668 1.00 96.75 83 ILE A C 1
ATOM 606 O O . ILE A 1 83 ? -5.982 2.428 8.501 1.00 96.75 83 ILE A O 1
ATOM 610 N N . LEU A 1 84 ? -5.221 0.461 7.716 1.00 95.94 84 LEU A N 1
ATOM 611 C CA . LEU A 1 84 ? -5.869 -0.345 8.748 1.00 95.94 84 LEU A CA 1
ATOM 612 C C . LEU A 1 84 ? -5.397 0.063 10.151 1.00 95.94 84 LEU A C 1
ATOM 614 O O . LEU A 1 84 ? -6.218 0.405 11.003 1.00 95.94 84 LEU A O 1
ATOM 618 N N . LEU A 1 85 ? -4.080 0.085 10.376 1.00 94.75 85 LEU A N 1
ATOM 619 C CA . LEU A 1 85 ? -3.494 0.433 11.672 1.00 94.75 85 LEU A CA 1
ATOM 620 C C . LEU A 1 85 ? -3.768 1.892 12.050 1.00 94.75 85 LEU A C 1
ATOM 622 O O . LEU A 1 85 ? -4.168 2.162 13.180 1.00 94.75 85 LEU A O 1
ATOM 626 N N . ALA A 1 86 ? -3.623 2.830 11.111 1.00 95.25 86 ALA A N 1
ATOM 627 C CA . ALA A 1 86 ? -3.919 4.241 11.344 1.00 95.25 86 ALA A CA 1
ATOM 628 C C . ALA A 1 86 ? -5.400 4.473 11.656 1.00 95.25 86 ALA A C 1
ATOM 630 O O . ALA A 1 86 ? -5.717 5.322 12.484 1.00 95.25 86 ALA A O 1
ATOM 631 N N . THR A 1 87 ? -6.310 3.709 11.045 1.00 96.56 87 THR A N 1
ATOM 632 C CA . THR A 1 87 ? -7.744 3.793 11.352 1.00 96.56 87 THR A CA 1
ATOM 633 C C . THR A 1 87 ? -8.021 3.291 12.763 1.00 96.56 87 THR A C 1
ATOM 635 O O . THR A 1 87 ? -8.680 3.986 13.529 1.00 96.56 87 THR A O 1
ATOM 638 N N . VAL A 1 88 ? -7.488 2.124 13.139 1.00 96.94 88 VAL A N 1
ATOM 639 C CA . VAL A 1 88 ? -7.675 1.567 14.488 1.00 96.94 88 VAL A CA 1
ATOM 640 C C . VAL A 1 88 ? -7.108 2.510 15.549 1.00 96.94 88 VAL A C 1
ATOM 642 O O . VAL A 1 88 ? -7.822 2.887 16.478 1.00 96.94 88 VAL A O 1
ATOM 645 N N . LEU A 1 89 ? -5.855 2.944 15.388 1.00 95.38 89 LEU A N 1
ATOM 646 C CA . LEU A 1 89 ? -5.196 3.857 16.324 1.00 95.38 89 LEU A CA 1
ATOM 647 C C . LEU A 1 89 ? -5.865 5.233 16.346 1.00 95.38 89 LEU A C 1
ATOM 649 O O . LEU A 1 89 ? -6.067 5.800 17.415 1.00 95.38 89 LEU A O 1
ATOM 653 N N . GLY A 1 90 ? -6.253 5.759 15.184 1.00 95.31 90 GLY A N 1
ATOM 654 C CA . GLY A 1 90 ? -6.927 7.047 15.059 1.00 95.31 90 GLY A CA 1
ATOM 655 C C . GLY A 1 90 ? -8.311 7.053 15.702 1.00 95.31 90 GLY A C 1
ATOM 656 O O . GLY A 1 90 ? -8.651 8.007 16.398 1.00 95.31 90 GLY A O 1
ATOM 657 N N . VAL A 1 91 ? -9.093 5.982 15.536 1.00 96.62 91 VAL A N 1
ATOM 658 C CA . VAL A 1 91 ? -10.398 5.823 16.198 1.00 96.62 91 VAL A CA 1
ATOM 659 C C . VAL A 1 91 ? -10.218 5.634 17.700 1.00 96.62 91 VAL A C 1
ATOM 661 O O . VAL A 1 91 ? -10.883 6.325 18.469 1.00 96.62 91 VAL A O 1
ATOM 664 N N . ALA A 1 92 ? -9.298 4.766 18.134 1.00 95.75 92 ALA A N 1
ATOM 665 C CA . ALA A 1 92 ? -9.005 4.568 19.553 1.00 95.75 92 ALA A CA 1
ATOM 666 C C . ALA A 1 92 ? -8.574 5.881 20.224 1.00 95.75 92 ALA A C 1
ATOM 668 O O . ALA A 1 92 ? -9.087 6.233 21.287 1.00 95.75 92 ALA A O 1
ATOM 669 N N . ALA A 1 93 ? -7.706 6.656 19.567 1.00 95.56 93 ALA A N 1
ATOM 670 C CA . ALA A 1 93 ? -7.300 7.969 20.043 1.00 95.56 93 ALA A CA 1
ATOM 671 C C . ALA A 1 93 ? -8.453 8.996 19.998 1.00 95.56 93 ALA A C 1
ATOM 673 O O . ALA A 1 93 ? -8.625 9.807 20.907 1.00 95.56 93 ALA A O 1
ATOM 674 N N . GLY A 1 94 ? -9.299 8.958 18.969 1.00 94.69 94 GLY A N 1
ATOM 675 C CA . GLY A 1 94 ? -10.492 9.802 18.889 1.00 94.69 94 GLY A CA 1
ATOM 676 C C . GLY A 1 94 ? -11.442 9.571 20.068 1.00 94.69 94 GLY A C 1
ATOM 677 O O . GLY A 1 94 ? -11.839 10.524 20.739 1.00 94.69 94 GLY A O 1
ATOM 678 N N . VAL A 1 95 ? -11.738 8.304 20.370 1.00 96.12 95 VAL A N 1
ATOM 679 C CA . VAL A 1 95 ? -12.558 7.900 21.524 1.00 96.12 95 VAL A CA 1
ATOM 680 C C . VAL A 1 95 ? -11.873 8.278 22.838 1.00 96.12 95 VAL A C 1
ATOM 682 O O . VAL A 1 95 ? -12.510 8.848 23.722 1.00 96.12 95 VAL A O 1
ATOM 685 N N . GLY A 1 96 ? -10.564 8.037 22.956 1.00 96.06 96 GLY A N 1
ATOM 686 C CA . GLY A 1 96 ? -9.777 8.385 24.140 1.00 96.06 96 GLY A CA 1
ATOM 687 C C . GLY A 1 96 ? -9.827 9.877 24.488 1.00 96.06 96 GLY A C 1
ATOM 688 O O . GLY A 1 96 ? -9.958 10.222 25.663 1.00 96.06 96 GLY A O 1
ATOM 689 N N . ARG A 1 97 ? -9.821 10.776 23.490 1.00 93.69 97 ARG A N 1
ATOM 690 C CA . ARG A 1 97 ? -9.961 12.230 23.728 1.00 93.69 97 ARG A CA 1
ATOM 691 C C . ARG A 1 97 ? -11.331 12.637 24.273 1.00 93.69 97 ARG A C 1
ATOM 693 O O . ARG A 1 97 ? -11.414 13.633 24.986 1.00 93.69 97 ARG A O 1
ATOM 700 N N . LEU A 1 98 ? -12.383 11.889 23.951 1.00 94.56 98 LEU A N 1
ATOM 701 C CA . LEU A 1 98 ? -13.744 12.125 24.446 1.00 94.56 98 LEU A CA 1
ATOM 702 C C . LEU A 1 98 ? -14.005 11.461 25.805 1.00 94.56 98 LEU A C 1
ATOM 704 O O . LEU A 1 98 ? -15.074 11.644 26.384 1.00 94.56 98 LEU A O 1
ATOM 708 N N . SER A 1 99 ? -13.040 10.701 26.329 1.00 95.25 99 SER A N 1
ATOM 709 C CA . SER A 1 99 ? -13.180 10.029 27.614 1.00 95.25 99 SER A CA 1
ATOM 710 C C . SER A 1 99 ? -13.352 11.030 28.761 1.00 95.25 99 SER A C 1
ATOM 712 O O . SER A 1 99 ? -12.654 12.049 28.860 1.00 95.25 99 SER A O 1
ATOM 714 N N . SER A 1 100 ? -14.267 10.705 29.675 1.00 95.00 100 SER A N 1
ATOM 715 C CA . SER A 1 100 ? -14.434 11.421 30.941 1.00 95.00 100 SER A CA 1
ATOM 716 C C . SER A 1 100 ? -13.222 11.234 31.861 1.00 95.00 100 SER A C 1
ATOM 718 O O . SER A 1 100 ? -12.927 12.121 32.663 1.00 95.00 100 SER A O 1
ATOM 720 N N . ASN A 1 101 ? -12.475 10.134 31.703 1.00 96.81 101 ASN A N 1
ATOM 721 C CA . ASN A 1 101 ? -11.249 9.877 32.450 1.00 96.81 101 ASN A CA 1
ATOM 722 C C . ASN A 1 101 ? -10.143 10.854 32.019 1.00 96.81 101 ASN A C 1
ATOM 724 O O . ASN A 1 101 ? -9.657 10.817 30.885 1.00 96.81 101 ASN A O 1
ATOM 728 N N . TRP A 1 102 ? -9.725 11.710 32.956 1.00 96.62 102 TRP A N 1
ATOM 729 C CA . TRP A 1 102 ? -8.708 12.737 32.732 1.00 96.62 102 TRP A CA 1
ATOM 730 C C . TRP A 1 102 ? -7.384 12.161 32.217 1.00 96.62 102 TRP A C 1
ATOM 732 O O . TRP A 1 102 ? -6.819 12.713 31.275 1.00 96.62 102 TRP A O 1
ATOM 742 N N . LEU A 1 103 ? -6.923 11.032 32.768 1.00 96.56 103 LEU A N 1
ATOM 743 C CA . LEU A 1 103 ? -5.638 10.439 32.396 1.00 96.56 103 LEU A CA 1
ATOM 744 C C . LEU A 1 103 ? -5.658 9.944 30.946 1.00 96.56 103 LEU A C 1
ATOM 746 O O . LEU A 1 103 ? -4.763 10.263 30.167 1.00 96.56 103 LEU A O 1
ATOM 750 N N . VAL A 1 104 ? -6.716 9.224 30.561 1.00 96.50 104 VAL A N 1
ATOM 751 C CA . VAL A 1 104 ? -6.887 8.725 29.186 1.00 96.50 104 VAL A CA 1
ATOM 752 C C . VAL A 1 104 ? -6.934 9.889 28.199 1.00 96.50 104 VAL A C 1
ATOM 754 O O . VAL A 1 104 ? -6.248 9.858 27.175 1.00 96.50 104 VAL A O 1
ATOM 757 N N . ARG A 1 105 ? -7.686 10.945 28.528 1.00 97.19 105 ARG A N 1
ATOM 758 C CA . ARG A 1 105 ? -7.792 12.144 27.692 1.00 97.19 105 ARG A CA 1
ATOM 759 C C . ARG A 1 105 ? -6.440 12.839 27.501 1.00 97.19 105 ARG A C 1
ATOM 761 O O . ARG A 1 105 ? -6.134 13.241 26.380 1.00 97.19 105 ARG A O 1
ATOM 768 N N . GLN A 1 106 ? -5.630 12.947 28.557 1.00 97.12 106 GLN A N 1
ATOM 769 C CA . GLN A 1 106 ? -4.302 13.570 28.505 1.00 97.12 106 GLN A CA 1
ATOM 770 C C . GLN A 1 106 ? -3.292 12.742 27.705 1.00 97.12 106 GLN A C 1
ATOM 772 O O . GLN A 1 106 ? -2.681 13.273 26.781 1.00 97.12 106 GLN A O 1
ATOM 777 N N . ILE A 1 107 ? -3.164 11.440 27.991 1.00 96.88 107 ILE A N 1
ATOM 778 C CA . ILE A 1 107 ? -2.247 10.538 27.266 1.00 96.88 107 ILE A CA 1
ATOM 779 C C . ILE A 1 107 ? -2.558 10.567 25.768 1.00 96.88 107 ILE A C 1
ATOM 781 O O . ILE A 1 107 ? -1.668 10.688 24.926 1.00 96.88 107 ILE A O 1
ATOM 785 N N . THR A 1 108 ? -3.843 10.498 25.432 1.00 96.62 108 THR A N 1
ATOM 786 C CA . THR A 1 108 ? -4.287 10.498 24.041 1.00 96.62 108 THR A CA 1
ATOM 787 C C . THR A 1 108 ? -4.076 11.856 23.368 1.00 96.62 108 THR A C 1
ATOM 789 O O . THR A 1 108 ? -3.705 11.910 22.197 1.00 96.62 108 THR A O 1
ATOM 792 N N . GLY A 1 109 ? -4.276 12.958 24.099 1.00 95.56 109 GLY A N 1
ATOM 793 C CA . GLY A 1 109 ? -3.951 14.308 23.637 1.00 95.56 109 GLY A CA 1
ATOM 794 C C . GLY A 1 109 ? -2.468 14.458 23.305 1.00 95.56 109 GLY A C 1
ATOM 795 O O . GLY A 1 109 ? -2.141 14.823 22.178 1.00 95.56 109 GLY A O 1
ATOM 796 N N . ALA A 1 110 ? -1.592 14.071 24.235 1.00 96.06 110 ALA A N 1
ATOM 797 C CA . ALA A 1 110 ? -0.143 14.119 24.057 1.00 96.06 110 ALA A CA 1
ATOM 798 C C . ALA A 1 110 ? 0.322 13.271 22.862 1.00 96.06 110 ALA A C 1
ATOM 800 O O . ALA A 1 110 ? 1.119 13.738 22.050 1.00 96.06 110 ALA A O 1
ATOM 801 N N . TYR A 1 111 ? -0.219 12.057 22.705 1.00 94.88 111 TYR A N 1
ATOM 802 C CA . TYR A 1 111 ? 0.053 11.210 21.541 1.00 94.88 111 TYR A CA 1
ATOM 803 C C . TYR A 1 111 ? -0.305 11.913 20.222 1.00 94.88 111 TYR A C 1
ATOM 805 O O . TYR A 1 111 ? 0.527 11.999 19.317 1.00 94.88 111 TYR A O 1
ATOM 813 N N . VAL A 1 112 ? -1.529 12.442 20.109 1.00 95.31 112 VAL A N 1
ATOM 814 C CA . VAL A 1 112 ? -2.002 13.090 18.875 1.00 95.31 112 VAL A CA 1
ATOM 815 C C . VAL A 1 112 ? -1.193 14.349 18.563 1.00 95.31 112 VAL A C 1
ATOM 817 O O . VAL A 1 112 ? -0.819 14.560 17.409 1.00 95.31 112 VAL A O 1
ATOM 820 N N . GLU A 1 113 ? -0.914 15.177 19.569 1.00 95.81 113 GLU A N 1
ATOM 821 C CA . GLU A 1 113 ? -0.125 16.401 19.415 1.00 95.81 113 GLU A CA 1
ATOM 822 C C . GLU A 1 113 ? 1.312 16.090 18.995 1.00 95.81 113 GLU A C 1
ATOM 824 O O . GLU A 1 113 ? 1.796 16.675 18.028 1.00 95.81 113 GLU A O 1
ATOM 829 N N . MET A 1 114 ? 1.973 15.122 19.635 1.00 94.75 114 MET A N 1
ATOM 830 C CA . MET A 1 114 ? 3.327 14.709 19.262 1.00 94.75 114 MET A CA 1
ATOM 831 C C . MET A 1 114 ? 3.380 14.226 17.809 1.00 94.75 114 MET A C 1
ATOM 833 O O . MET A 1 114 ? 4.220 14.689 17.037 1.00 94.75 114 MET A O 1
ATOM 837 N N . VAL A 1 115 ? 2.471 13.334 17.407 1.00 92.69 115 VAL A N 1
ATOM 838 C CA . VAL A 1 115 ? 2.473 12.766 16.049 1.00 92.69 115 VAL A CA 1
ATOM 839 C C . VAL A 1 115 ? 2.175 13.828 14.989 1.00 92.69 115 VAL A C 1
ATOM 841 O O . VAL A 1 115 ? 2.787 13.805 13.921 1.00 92.69 115 VAL A O 1
ATOM 844 N N . ARG A 1 116 ? 1.260 14.767 15.264 1.00 93.44 116 ARG A N 1
ATOM 845 C CA . ARG A 1 116 ? 0.873 15.815 14.303 1.00 93.44 116 ARG A CA 1
ATOM 846 C C . ARG A 1 116 ? 1.861 16.973 14.213 1.00 93.44 116 ARG A C 1
ATOM 848 O O . ARG A 1 116 ? 1.960 17.573 13.147 1.00 93.44 116 ARG A O 1
ATOM 855 N N . ASN A 1 117 ? 2.570 17.282 15.297 1.00 96.38 117 ASN A N 1
ATOM 856 C CA . ASN A 1 117 ? 3.483 18.426 15.358 1.00 96.38 117 ASN A CA 1
ATOM 857 C C . ASN A 1 117 ? 4.947 18.052 15.065 1.00 96.38 117 ASN A C 1
ATOM 859 O O . ASN A 1 117 ? 5.770 18.938 14.850 1.00 96.38 117 ASN A O 1
ATOM 863 N N . THR A 1 118 ? 5.294 16.761 15.039 1.00 95.81 118 THR A N 1
ATOM 864 C CA . THR A 1 118 ? 6.660 16.309 14.728 1.00 95.81 118 THR A CA 1
ATOM 865 C C . THR A 1 118 ? 6.856 16.169 13.215 1.00 95.81 118 THR A C 1
ATOM 867 O O . THR A 1 118 ? 6.096 15.422 12.592 1.00 95.81 118 THR A O 1
ATOM 870 N N . PRO A 1 119 ? 7.896 16.783 12.611 1.00 96.62 119 PRO A N 1
ATOM 871 C CA . PRO A 1 119 ? 8.194 16.621 11.190 1.00 96.62 119 PRO A CA 1
ATOM 872 C C . PRO A 1 119 ? 8.300 15.147 10.793 1.00 96.62 119 PRO A C 1
ATOM 874 O O . PRO A 1 119 ? 9.029 14.385 11.430 1.00 96.62 119 PRO A O 1
ATOM 877 N N . LEU A 1 120 ? 7.629 14.751 9.706 1.00 94.75 120 LEU A N 1
ATOM 878 C CA . LEU A 1 120 ? 7.638 13.362 9.230 1.00 94.75 120 LEU A CA 1
ATOM 879 C C . LEU A 1 120 ? 9.065 12.850 9.011 1.00 94.75 120 LEU A C 1
ATOM 881 O O . LEU A 1 120 ? 9.383 11.724 9.377 1.00 94.75 120 LEU A O 1
ATOM 885 N N . LEU A 1 121 ? 9.942 13.700 8.472 1.00 95.88 121 LEU A N 1
ATOM 886 C CA . LEU A 1 121 ? 11.340 13.353 8.253 1.00 95.88 121 LEU A CA 1
ATOM 887 C C . LEU A 1 121 ? 12.044 12.972 9.564 1.00 95.88 121 LEU A C 1
ATOM 889 O O . LEU A 1 121 ? 12.724 11.952 9.610 1.00 95.88 121 LEU A O 1
ATOM 893 N N . LEU A 1 122 ? 11.830 13.734 10.642 1.00 96.00 122 LEU A N 1
ATOM 894 C CA . LEU A 1 122 ? 12.392 13.419 11.957 1.00 96.00 122 LEU A CA 1
ATOM 895 C C . LEU A 1 122 ? 11.863 12.077 12.470 1.00 96.00 122 LEU A C 1
ATOM 897 O O . LEU A 1 122 ? 12.643 11.269 12.966 1.00 96.00 122 LEU A O 1
ATOM 901 N N . GLN A 1 123 ? 10.565 11.811 12.298 1.00 94.44 123 GLN A N 1
ATOM 902 C CA . GLN A 1 123 ? 9.989 10.515 12.662 1.00 94.44 123 GLN A CA 1
ATOM 903 C C . GLN A 1 123 ? 10.687 9.378 11.906 1.00 94.44 123 GLN A C 1
ATOM 905 O O . GLN A 1 123 ? 11.115 8.408 12.527 1.00 94.44 123 GLN A O 1
ATOM 910 N N . LEU A 1 124 ? 10.865 9.516 10.587 1.00 93.50 124 LEU A N 1
ATOM 911 C CA . LEU A 1 124 ? 11.564 8.523 9.768 1.00 93.50 124 LEU A CA 1
ATOM 912 C C . LEU A 1 124 ? 13.002 8.291 10.251 1.00 93.50 124 LEU A C 1
ATOM 914 O O . LEU A 1 124 ? 13.410 7.140 10.369 1.00 93.50 124 LEU A O 1
ATOM 918 N N . PHE A 1 125 ? 13.747 9.348 10.593 1.00 94.69 125 PHE A N 1
ATOM 919 C CA . PHE A 1 125 ? 15.100 9.218 11.144 1.00 94.69 125 PHE A CA 1
ATOM 920 C C . PHE A 1 125 ? 15.122 8.494 12.495 1.00 94.69 125 PHE A C 1
ATOM 922 O O . PHE A 1 125 ? 15.938 7.595 12.699 1.00 94.69 125 PHE A O 1
ATOM 929 N N . VAL A 1 126 ? 14.223 8.852 13.416 1.00 94.12 126 VAL A N 1
ATOM 930 C CA . VAL A 1 126 ? 14.139 8.212 14.736 1.00 94.12 126 VAL A CA 1
ATOM 931 C C . VAL A 1 126 ? 13.838 6.723 14.585 1.00 94.12 126 VAL A C 1
ATOM 933 O O . VAL A 1 126 ? 14.550 5.896 15.153 1.00 94.12 126 VAL A O 1
ATOM 936 N N . TRP A 1 127 ? 12.839 6.363 13.778 1.00 92.25 127 TRP A N 1
ATOM 937 C CA . TRP A 1 127 ? 12.503 4.960 13.547 1.00 92.25 127 TRP A CA 1
ATOM 938 C C . TRP A 1 127 ? 13.646 4.212 12.863 1.00 92.25 127 TRP A C 1
ATOM 940 O O . TRP A 1 127 ? 14.063 3.166 13.357 1.00 92.25 127 TRP A O 1
ATOM 950 N N . ALA A 1 128 ? 14.194 4.753 11.773 1.00 91.00 128 ALA A N 1
ATOM 951 C CA . ALA A 1 128 ? 15.234 4.081 11.001 1.00 91.00 128 ALA A CA 1
ATOM 952 C C . ALA A 1 128 ? 16.527 3.877 11.803 1.00 91.00 128 ALA A C 1
ATOM 954 O O . ALA A 1 128 ? 17.072 2.777 11.806 1.00 91.00 128 ALA A O 1
ATOM 955 N N . PHE A 1 129 ? 17.009 4.899 12.515 1.00 91.38 129 PHE A N 1
ATOM 956 C CA . PHE A 1 129 ? 18.341 4.862 13.128 1.00 91.38 129 PHE A CA 1
ATOM 957 C C . PHE A 1 129 ? 18.317 4.655 14.642 1.00 91.38 129 PHE A C 1
ATOM 959 O O . PHE A 1 129 ? 19.110 3.872 15.161 1.00 91.38 129 PHE A O 1
ATOM 966 N N . ALA A 1 130 ? 17.424 5.330 15.371 1.00 92.56 130 ALA A N 1
ATOM 967 C CA . ALA A 1 130 ? 17.409 5.254 16.833 1.00 92.56 130 ALA A CA 1
ATOM 968 C C . ALA A 1 130 ? 16.690 4.002 17.357 1.00 92.56 130 ALA A C 1
ATOM 970 O O . ALA A 1 130 ? 17.062 3.490 18.418 1.00 92.56 130 ALA A O 1
ATOM 971 N N . VAL A 1 131 ? 15.678 3.524 16.626 1.00 91.56 131 VAL A N 1
ATOM 972 C CA . VAL A 1 131 ? 14.915 2.319 16.973 1.00 91.56 131 VAL A CA 1
ATOM 973 C C . VAL A 1 131 ? 15.464 1.105 16.226 1.00 91.56 131 VAL A C 1
ATOM 975 O O . VAL A 1 131 ? 16.075 0.240 16.849 1.00 91.56 131 VAL A O 1
ATOM 978 N N . PHE A 1 132 ? 15.303 1.040 14.900 1.00 90.44 132 PHE A N 1
ATOM 979 C CA . PHE A 1 132 ? 15.705 -0.140 14.127 1.00 90.44 132 PHE A CA 1
ATOM 980 C C . PHE A 1 132 ? 17.221 -0.240 13.952 1.00 90.44 132 PHE A C 1
ATOM 982 O O . PHE A 1 132 ? 17.767 -1.327 14.083 1.00 90.44 132 PHE A O 1
ATOM 989 N N . GLY A 1 133 ? 17.936 0.871 13.763 1.00 89.38 133 GLY A N 1
ATOM 990 C CA . GLY A 1 133 ? 19.396 0.864 13.612 1.00 89.38 133 GLY A CA 1
ATOM 991 C C . GLY A 1 133 ? 20.175 0.279 14.800 1.00 89.38 133 GLY A C 1
ATOM 992 O O . GLY A 1 133 ? 21.323 -0.119 14.625 1.00 89.38 133 GLY A O 1
ATOM 993 N N . ARG A 1 134 ? 19.559 0.185 15.988 1.00 89.25 134 ARG A N 1
ATOM 994 C CA . ARG A 1 134 ? 20.146 -0.455 17.182 1.00 89.25 134 ARG A CA 1
ATOM 995 C C . ARG A 1 134 ? 19.886 -1.959 17.279 1.00 89.25 134 ARG A C 1
ATOM 997 O O . ARG A 1 134 ? 20.470 -2.614 18.138 1.00 89.25 134 ARG A O 1
ATOM 1004 N N . LEU A 1 135 ? 18.994 -2.498 16.453 1.00 90.62 135 LEU A N 1
ATOM 1005 C CA . LEU A 1 135 ? 18.731 -3.933 16.403 1.00 90.62 135 LEU A CA 1
ATOM 1006 C C . LEU A 1 135 ? 19.869 -4.662 15.673 1.00 90.62 135 LEU A C 1
ATOM 1008 O O . LEU A 1 135 ? 20.572 -4.057 14.860 1.00 90.62 135 LEU A O 1
ATOM 1012 N N . PRO A 1 136 ? 20.063 -5.965 15.931 1.00 89.56 136 PRO A N 1
ATOM 1013 C CA . PRO A 1 136 ? 21.094 -6.730 15.249 1.00 89.56 136 PRO A CA 1
ATOM 1014 C C . PRO A 1 136 ? 20.835 -6.834 13.737 1.00 89.56 136 PRO A C 1
ATOM 1016 O O . PRO A 1 136 ? 19.688 -6.741 13.283 1.00 89.56 136 PRO A O 1
ATOM 1019 N N . PRO A 1 137 ? 21.890 -7.039 12.929 1.00 87.69 137 PRO A N 1
ATOM 1020 C CA . PRO A 1 137 ? 21.738 -7.303 11.505 1.00 87.69 137 PRO A CA 1
ATOM 1021 C C . PRO A 1 137 ? 20.956 -8.608 11.265 1.00 87.69 137 PRO A C 1
ATOM 1023 O O . PRO A 1 137 ? 20.904 -9.460 12.152 1.00 87.69 137 PRO A O 1
ATOM 1026 N N . PRO A 1 138 ? 20.388 -8.828 10.063 1.00 82.31 138 PRO A N 1
ATOM 1027 C CA . PRO A 1 138 ? 19.510 -9.972 9.801 1.00 82.31 138 PRO A CA 1
ATOM 1028 C C . PRO A 1 138 ? 20.155 -11.339 10.066 1.00 82.31 138 PRO A C 1
ATOM 1030 O O . PRO A 1 138 ? 19.461 -12.268 10.454 1.00 82.31 138 PRO A O 1
ATOM 1033 N N . GLY A 1 139 ? 21.480 -11.459 9.916 1.00 82.62 139 GLY A N 1
ATOM 1034 C CA . GLY A 1 139 ? 22.213 -12.695 10.222 1.00 82.62 139 GLY A CA 1
ATOM 1035 C C . GLY A 1 139 ? 22.293 -13.045 11.715 1.00 82.62 139 GLY A C 1
ATOM 1036 O O . GLY A 1 139 ? 22.694 -14.151 12.050 1.00 82.62 139 GLY A O 1
ATOM 1037 N N . GLN A 1 140 ? 21.931 -12.119 12.605 1.00 87.94 140 GLN A N 1
ATOM 1038 C CA . GLN A 1 140 ? 21.886 -12.300 14.062 1.00 87.94 140 GLN A CA 1
ATOM 1039 C C . GLN A 1 140 ? 20.532 -11.831 14.623 1.00 87.94 140 GLN A C 1
ATOM 1041 O O . GLN A 1 140 ? 20.460 -11.277 15.720 1.00 87.94 140 GLN A O 1
ATOM 1046 N N . ALA A 1 141 ? 19.459 -11.976 13.839 1.00 86.56 141 ALA A N 1
ATOM 1047 C CA . ALA A 1 141 ? 18.139 -11.488 14.211 1.00 86.56 141 ALA A CA 1
ATOM 1048 C C . ALA A 1 141 ? 17.645 -12.100 15.534 1.00 86.56 141 ALA A C 1
ATOM 1050 O O . ALA A 1 141 ? 17.903 -13.260 15.852 1.00 86.56 141 ALA A O 1
ATOM 1051 N N . ILE A 1 142 ? 16.894 -11.313 16.306 1.00 88.25 142 ILE A N 1
ATOM 1052 C CA . ILE A 1 142 ? 16.271 -11.797 17.542 1.00 88.25 142 ILE A CA 1
ATOM 1053 C C . ILE A 1 142 ? 14.997 -12.541 17.157 1.00 88.25 142 ILE A C 1
ATOM 1055 O O . ILE A 1 142 ? 14.053 -11.929 16.655 1.00 88.25 142 ILE A O 1
ATOM 1059 N N . HIS A 1 143 ? 14.959 -13.846 17.407 1.00 89.00 143 HIS A N 1
ATOM 1060 C CA . HIS A 1 143 ? 13.796 -14.692 17.152 1.00 89.00 143 HIS A CA 1
ATOM 1061 C C . HIS A 1 143 ? 12.884 -14.719 18.386 1.00 89.00 143 HIS A C 1
ATOM 1063 O O . HIS A 1 143 ? 13.305 -15.151 19.455 1.00 89.00 143 HIS A O 1
ATOM 1069 N N . LEU A 1 144 ? 11.627 -14.287 18.240 1.00 83.38 144 LEU A N 1
ATOM 1070 C CA . LEU A 1 144 ? 10.631 -14.320 19.326 1.00 83.38 144 LEU A CA 1
ATOM 1071 C C . LEU A 1 144 ? 9.749 -15.583 19.303 1.00 83.38 144 LEU A C 1
ATOM 1073 O O . LEU A 1 144 ? 8.839 -15.720 20.117 1.00 83.38 144 LEU A O 1
ATOM 1077 N N . GLY A 1 145 ? 10.009 -16.508 18.374 1.00 79.94 145 GLY A N 1
ATOM 1078 C CA . GLY A 1 145 ? 9.147 -17.660 18.104 1.00 79.94 145 GLY A CA 1
ATOM 1079 C C . GLY A 1 145 ? 7.999 -17.328 17.141 1.00 79.94 145 GLY A C 1
ATOM 1080 O O . GLY A 1 145 ? 7.810 -16.181 16.740 1.00 79.94 145 GLY A O 1
ATOM 1081 N N . ALA A 1 146 ? 7.264 -18.357 16.703 1.00 75.94 146 ALA A N 1
ATOM 1082 C CA . ALA A 1 146 ? 6.140 -18.244 15.757 1.00 75.94 146 ALA A CA 1
ATOM 1083 C C . ALA A 1 146 ? 6.471 -17.565 14.404 1.00 75.94 146 ALA A C 1
ATOM 1085 O O . ALA A 1 146 ? 5.598 -16.980 13.767 1.00 75.94 146 ALA A O 1
ATOM 1086 N N . GLY A 1 147 ? 7.731 -17.631 13.956 1.00 76.62 147 GLY A N 1
ATOM 1087 C CA . GLY A 1 147 ? 8.179 -17.012 12.702 1.00 76.62 147 GLY A CA 1
ATOM 1088 C C . GLY A 1 147 ? 8.374 -15.493 12.774 1.00 76.62 147 GLY A C 1
ATOM 1089 O O . GLY A 1 147 ? 8.562 -14.864 11.736 1.00 76.62 147 GLY A O 1
ATOM 1090 N N . ILE A 1 148 ? 8.336 -14.901 13.973 1.00 85.25 148 ILE A N 1
ATOM 1091 C CA . ILE A 1 148 ? 8.563 -13.469 14.189 1.00 85.25 148 ILE A CA 1
ATOM 1092 C C . ILE A 1 148 ? 10.028 -13.232 14.554 1.00 85.25 148 ILE A C 1
ATOM 1094 O O . ILE A 1 148 ? 10.552 -13.848 15.489 1.00 85.25 148 ILE A O 1
ATOM 1098 N N . TYR A 1 149 ? 10.681 -12.309 13.850 1.00 87.94 149 TYR A N 1
ATOM 1099 C CA . TYR A 1 149 ? 12.050 -11.909 14.163 1.00 87.94 149 TYR A CA 1
ATOM 1100 C C . TYR A 1 149 ? 12.292 -10.412 13.965 1.00 87.94 149 TYR A C 1
ATOM 1102 O O . TYR A 1 149 ? 11.655 -9.746 13.147 1.00 87.94 149 TYR A O 1
ATOM 1110 N N . PHE A 1 150 ? 13.222 -9.883 14.758 1.00 89.44 150 PHE A N 1
ATOM 1111 C CA . PHE A 1 150 ? 13.590 -8.472 14.806 1.00 89.44 150 PHE A CA 1
ATOM 1112 C C . PHE A 1 150 ? 15.014 -8.295 14.300 1.00 89.44 150 PHE A C 1
ATOM 1114 O O . PHE A 1 150 ? 15.933 -8.985 14.743 1.00 89.44 150 PHE A O 1
ATOM 1121 N N . SER A 1 151 ? 15.203 -7.338 13.398 1.00 90.62 151 SER A N 1
ATOM 1122 C CA . SER A 1 151 ? 16.523 -6.951 12.907 1.00 90.62 151 SER A CA 1
ATOM 1123 C C . SER A 1 151 ? 16.573 -5.456 12.608 1.00 90.62 151 SER A C 1
ATOM 1125 O O . SER A 1 151 ? 15.548 -4.773 12.612 1.00 90.62 151 SER A O 1
ATOM 1127 N N . ASN A 1 152 ? 17.750 -4.945 12.260 1.00 90.00 152 ASN A N 1
ATOM 1128 C CA . ASN A 1 152 ? 17.900 -3.572 11.781 1.00 90.00 152 ASN A CA 1
ATOM 1129 C C . ASN A 1 152 ? 17.195 -3.271 10.448 1.00 90.00 152 ASN A C 1
ATOM 1131 O O . ASN A 1 152 ? 17.117 -2.111 10.052 1.00 90.00 152 ASN A O 1
ATOM 1135 N N . ARG A 1 153 ? 16.648 -4.289 9.771 1.00 85.06 153 ARG A N 1
ATOM 1136 C CA . ARG A 1 153 ? 15.748 -4.126 8.619 1.00 85.06 153 ARG A CA 1
ATOM 1137 C C . ARG A 1 153 ? 14.273 -4.016 9.013 1.00 85.06 153 ARG A C 1
ATOM 1139 O O . ARG A 1 153 ? 13.427 -3.850 8.141 1.00 85.06 153 ARG A O 1
ATOM 1146 N N . GLY A 1 154 ? 13.966 -4.082 10.307 1.00 85.56 154 GLY A N 1
ATOM 1147 C CA . GLY A 1 154 ? 12.618 -3.982 10.849 1.00 85.56 154 GLY A CA 1
ATOM 1148 C C . GLY A 1 154 ? 12.131 -5.277 11.494 1.00 85.56 154 GLY A C 1
ATOM 1149 O O . GLY A 1 154 ? 12.913 -6.135 11.914 1.00 85.56 154 GLY A O 1
ATOM 1150 N N . VAL A 1 155 ? 10.807 -5.386 11.587 1.00 86.31 155 VAL A N 1
ATOM 1151 C CA . VAL A 1 155 ? 10.109 -6.544 12.149 1.00 86.31 155 VAL A CA 1
ATOM 1152 C C . VAL A 1 155 ? 9.603 -7.408 11.014 1.00 86.31 155 VAL A C 1
ATOM 1154 O O . VAL A 1 155 ? 8.864 -6.938 10.148 1.00 86.31 155 VAL A O 1
ATOM 1157 N N . PHE A 1 156 ? 9.964 -8.679 11.053 1.00 83.44 156 PHE A N 1
ATOM 1158 C CA . PHE A 1 156 ? 9.470 -9.656 10.109 1.00 83.44 156 PHE A CA 1
ATOM 1159 C C . PHE A 1 156 ? 8.372 -10.472 10.764 1.00 83.44 156 PHE A C 1
ATOM 1161 O O . PHE A 1 156 ? 8.526 -11.007 11.863 1.00 83.44 156 PHE A O 1
ATOM 1168 N N . LEU A 1 157 ? 7.243 -10.516 10.073 1.00 82.56 157 LEU A N 1
ATOM 1169 C CA . LEU A 1 157 ? 6.052 -11.238 10.474 1.00 82.56 157 LEU A CA 1
ATOM 1170 C C . LEU A 1 157 ? 5.781 -12.307 9.416 1.00 82.56 157 LEU A C 1
ATOM 1172 O O . LEU A 1 157 ? 5.916 -12.003 8.223 1.00 82.56 157 LEU A O 1
ATOM 1176 N N . PRO A 1 158 ? 5.360 -13.518 9.818 1.00 77.81 158 PRO A N 1
ATOM 1177 C CA . PRO A 1 158 ? 4.941 -14.527 8.861 1.00 77.81 158 PRO A CA 1
ATOM 1178 C C . PRO A 1 158 ? 3.792 -13.956 8.031 1.00 77.81 158 PRO A C 1
ATOM 1180 O O . PRO A 1 158 ? 2.775 -13.505 8.564 1.00 77.81 158 PRO A O 1
ATOM 1183 N N . TRP A 1 159 ? 3.972 -13.934 6.715 1.00 74.75 159 TRP A N 1
ATOM 1184 C CA . TRP A 1 159 ? 2.973 -13.426 5.788 1.00 74.75 159 TRP A CA 1
ATOM 1185 C C . TRP A 1 159 ? 2.379 -14.585 4.983 1.00 74.75 159 TRP A C 1
ATOM 1187 O O . TRP A 1 159 ? 3.110 -15.506 4.610 1.00 74.75 159 TRP A O 1
ATOM 1197 N N . PRO A 1 160 ? 1.064 -14.572 4.704 1.00 76.19 160 PRO A N 1
ATOM 1198 C CA . PRO A 1 160 ? 0.463 -15.530 3.788 1.00 76.19 160 PRO A CA 1
ATOM 1199 C C . PRO A 1 160 ? 1.039 -15.350 2.375 1.00 76.19 160 PRO A C 1
ATOM 1201 O O . PRO A 1 160 ? 0.752 -14.369 1.688 1.00 76.19 160 PRO A O 1
ATOM 1204 N N . ALA A 1 161 ? 1.850 -16.308 1.935 1.00 75.00 161 ALA A N 1
ATOM 1205 C CA . ALA A 1 161 ? 2.383 -16.381 0.582 1.00 75.00 161 ALA A CA 1
ATOM 1206 C C . ALA A 1 161 ? 1.447 -17.202 -0.323 1.00 75.00 161 ALA A C 1
ATOM 1208 O O . ALA A 1 161 ? 0.895 -18.204 0.142 1.00 75.00 161 ALA A O 1
ATOM 1209 N N . PRO A 1 162 ? 1.261 -16.814 -1.601 1.00 78.12 162 PRO A N 1
ATOM 1210 C CA . PRO A 1 162 ? 0.487 -17.597 -2.559 1.00 78.12 162 PRO A CA 1
ATOM 1211 C C . PRO A 1 162 ? 1.029 -19.023 -2.686 1.00 78.12 162 PRO A C 1
ATOM 1213 O O . PRO A 1 162 ? 2.214 -19.219 -2.949 1.00 78.12 162 PRO A O 1
ATOM 1216 N N . ALA A 1 163 ? 0.149 -20.008 -2.534 1.00 82.44 163 ALA A N 1
ATOM 1217 C CA . ALA A 1 163 ? 0.470 -21.425 -2.680 1.00 82.44 163 ALA A CA 1
ATOM 1218 C C . ALA A 1 163 ? -0.280 -22.048 -3.869 1.00 82.44 163 ALA A C 1
ATOM 1220 O O . ALA A 1 163 ? -0.976 -21.358 -4.616 1.00 82.44 163 ALA A O 1
ATOM 1221 N N . ALA A 1 164 ? -0.166 -23.366 -4.053 1.00 82.75 164 ALA A N 1
ATOM 1222 C CA . ALA A 1 164 ? -0.771 -24.081 -5.183 1.00 82.75 164 ALA A CA 1
ATOM 1223 C C . ALA A 1 164 ? -2.295 -23.854 -5.320 1.00 82.75 164 ALA A C 1
ATOM 1225 O O . ALA A 1 164 ? -2.817 -23.830 -6.433 1.00 82.75 164 ALA A O 1
ATOM 1226 N N . GLY A 1 165 ? -3.008 -23.617 -4.211 1.00 85.06 165 GLY A N 1
ATOM 1227 C CA . GLY A 1 165 ? -4.443 -23.307 -4.219 1.00 85.06 165 GLY A CA 1
ATOM 1228 C C . GLY A 1 165 ? -4.804 -21.867 -4.602 1.00 85.06 165 GLY A C 1
ATOM 1229 O O . GLY A 1 165 ? -5.976 -21.579 -4.851 1.00 85.06 165 GLY A O 1
ATOM 1230 N N . PHE A 1 166 ? -3.829 -20.951 -4.659 1.00 85.69 166 PHE A N 1
ATOM 1231 C CA . PHE A 1 166 ? -4.082 -19.517 -4.828 1.00 85.69 166 PHE A CA 1
ATOM 1232 C C . PHE A 1 166 ? -4.801 -19.200 -6.138 1.00 85.69 166 PHE A C 1
ATOM 1234 O O . PHE A 1 166 ? -5.714 -18.383 -6.148 1.00 85.69 166 PHE A O 1
ATOM 1241 N N . ALA A 1 167 ? -4.430 -19.865 -7.236 1.00 86.69 167 ALA A N 1
ATOM 1242 C CA . ALA A 1 167 ? -5.038 -19.625 -8.543 1.00 86.69 167 ALA A CA 1
ATOM 1243 C C . ALA A 1 167 ? -6.536 -19.980 -8.562 1.00 86.69 167 ALA A C 1
ATOM 1245 O O . ALA A 1 167 ? -7.344 -19.212 -9.082 1.00 86.69 167 ALA A O 1
ATOM 1246 N N . VAL A 1 168 ? -6.916 -21.107 -7.947 1.00 87.25 168 VAL A N 1
ATOM 1247 C CA . VAL A 1 168 ? -8.316 -21.559 -7.853 1.00 87.25 168 VAL A CA 1
ATOM 1248 C C . VAL A 1 168 ? -9.119 -20.635 -6.939 1.00 87.25 168 VAL A C 1
ATOM 1250 O O . VAL A 1 168 ? -10.221 -20.212 -7.293 1.00 87.25 168 VAL A O 1
ATOM 1253 N N . TRP A 1 169 ? -8.537 -20.241 -5.805 1.00 89.75 169 TRP A N 1
ATOM 1254 C CA . TRP A 1 169 ? -9.148 -19.276 -4.895 1.00 89.75 169 TRP A CA 1
ATOM 1255 C C . TRP A 1 169 ? -9.350 -17.902 -5.549 1.00 89.75 169 TRP A C 1
ATOM 1257 O O . TRP A 1 169 ? -10.440 -17.333 -5.476 1.00 89.75 169 TRP A O 1
ATOM 1267 N N . ALA A 1 170 ? -8.336 -17.392 -6.253 1.00 87.62 170 ALA A N 1
ATOM 1268 C CA . ALA A 1 170 ? -8.402 -16.124 -6.974 1.00 87.62 170 ALA A CA 1
ATOM 1269 C C . ALA A 1 170 ? -9.442 -16.166 -8.104 1.00 87.62 170 ALA A C 1
ATOM 1271 O O . ALA A 1 170 ? -10.211 -15.217 -8.264 1.00 87.62 170 ALA A O 1
ATOM 1272 N N . ALA A 1 171 ? -9.525 -17.274 -8.849 1.00 89.00 171 ALA A N 1
ATOM 1273 C CA . ALA A 1 171 ? -10.553 -17.477 -9.867 1.00 89.00 171 ALA A CA 1
ATOM 1274 C C . ALA A 1 171 ? -11.969 -17.490 -9.261 1.00 89.00 171 ALA A C 1
ATOM 1276 O O . ALA A 1 171 ? -12.864 -16.824 -9.785 1.00 89.00 171 ALA A O 1
ATOM 1277 N N . GLY A 1 172 ? -12.163 -18.166 -8.122 1.00 89.75 172 GLY A N 1
ATOM 1278 C CA . GLY A 1 172 ? -13.422 -18.144 -7.367 1.00 89.75 172 GLY A CA 1
ATOM 1279 C C . GLY A 1 172 ? -13.792 -16.743 -6.873 1.00 89.75 172 GLY A C 1
ATOM 1280 O O . GLY A 1 172 ? -14.940 -16.316 -7.003 1.00 89.75 172 GLY A O 1
ATOM 1281 N N . GLY A 1 173 ? -12.806 -15.976 -6.400 1.00 88.94 173 GLY A N 1
ATOM 1282 C CA . GLY A 1 173 ? -12.972 -14.572 -6.024 1.00 88.94 173 GLY A CA 1
ATOM 1283 C C . GLY A 1 173 ? -13.380 -13.676 -7.195 1.00 88.94 173 GLY A C 1
ATOM 1284 O O . GLY A 1 173 ? -14.303 -12.873 -7.058 1.00 88.94 173 GLY A O 1
ATOM 1285 N N . LEU A 1 174 ? -12.757 -13.835 -8.367 1.00 91.38 174 LEU A N 1
ATOM 1286 C CA . LEU A 1 174 ? -13.111 -13.089 -9.582 1.00 91.38 174 LEU A CA 1
ATOM 1287 C C . LEU A 1 174 ? -14.517 -13.440 -10.086 1.00 91.38 174 LEU A C 1
ATOM 1289 O O . LEU A 1 174 ? -15.289 -12.542 -10.429 1.00 91.38 174 LEU A O 1
ATOM 1293 N N . ALA A 1 175 ? -14.879 -14.725 -10.080 1.00 91.00 175 ALA A N 1
ATOM 1294 C CA . ALA A 1 175 ? -16.229 -15.172 -10.417 1.00 91.00 175 ALA A CA 1
ATOM 1295 C C . ALA A 1 175 ? -17.267 -14.624 -9.420 1.00 91.00 175 ALA A C 1
ATOM 1297 O O . ALA A 1 175 ? -18.316 -14.118 -9.826 1.00 91.00 175 ALA A O 1
ATOM 1298 N N . GLY A 1 176 ? -16.942 -14.639 -8.122 1.00 90.31 176 GLY A N 1
ATOM 1299 C CA . GLY A 1 176 ? -17.741 -14.031 -7.058 1.00 90.31 176 GLY A CA 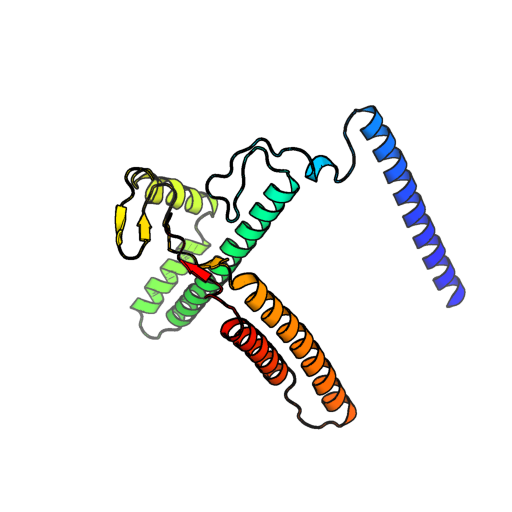1
ATOM 1300 C C . GLY A 1 176 ? -17.917 -12.526 -7.238 1.00 90.31 176 GLY A C 1
ATOM 1301 O O . GLY A 1 176 ? -19.025 -12.018 -7.091 1.00 90.31 176 GLY A O 1
ATOM 1302 N N . LEU A 1 177 ? -16.864 -11.806 -7.630 1.00 91.75 177 LEU A N 1
ATOM 1303 C CA . LEU A 1 177 ? -16.915 -10.372 -7.915 1.00 91.75 177 LEU A CA 1
ATOM 1304 C C . LEU A 1 177 ? -17.798 -10.066 -9.127 1.00 91.75 177 LEU A C 1
ATOM 1306 O O . LEU A 1 177 ? -18.653 -9.181 -9.058 1.00 91.75 177 LEU A O 1
ATOM 1310 N N . ALA A 1 178 ? -17.641 -10.815 -10.219 1.00 92.00 178 ALA A N 1
ATOM 1311 C CA . ALA A 1 178 ? -18.504 -10.687 -11.390 1.00 92.00 178 ALA A CA 1
ATOM 1312 C C . ALA A 1 178 ? -19.974 -10.946 -11.016 1.00 92.00 178 ALA A C 1
ATOM 1314 O O . ALA A 1 178 ? -20.853 -10.142 -11.342 1.00 92.00 178 ALA A O 1
ATOM 1315 N N . GLY A 1 179 ? -20.235 -12.008 -10.247 1.00 90.94 179 GLY A N 1
ATOM 1316 C CA . GLY A 1 179 ? -21.552 -12.323 -9.699 1.00 90.94 179 GLY A CA 1
ATOM 1317 C C . GLY A 1 179 ? -22.105 -11.212 -8.804 1.00 90.94 179 GLY A C 1
ATOM 1318 O O . GLY A 1 179 ? -23.264 -10.826 -8.951 1.00 90.94 179 GLY A O 1
ATOM 1319 N N . ALA A 1 180 ? -21.280 -10.636 -7.930 1.00 90.81 180 ALA A N 1
ATOM 1320 C CA . ALA A 1 180 ? -21.646 -9.547 -7.032 1.00 90.81 180 ALA A CA 1
ATOM 1321 C C . ALA A 1 180 ? -22.029 -8.279 -7.803 1.00 90.81 180 ALA A C 1
ATOM 1323 O O . ALA A 1 180 ? -23.048 -7.657 -7.501 1.00 90.81 180 ALA A O 1
ATOM 1324 N N . VAL A 1 181 ? -21.273 -7.924 -8.847 1.00 91.62 181 VAL A N 1
ATOM 1325 C CA . VAL A 1 181 ? -21.590 -6.791 -9.732 1.00 91.62 181 VAL A CA 1
ATOM 1326 C C . VAL A 1 181 ? -22.902 -7.035 -10.477 1.00 91.62 181 VAL A C 1
ATOM 1328 O O . VAL A 1 181 ? -23.733 -6.126 -10.576 1.00 91.62 181 VAL A O 1
ATOM 1331 N N . ILE A 1 182 ? -23.131 -8.253 -10.976 1.00 91.94 182 ILE A N 1
ATOM 1332 C CA . ILE A 1 182 ? -24.385 -8.620 -11.648 1.00 91.94 182 ILE A CA 1
ATOM 1333 C C . ILE A 1 182 ? -25.560 -8.537 -10.666 1.00 91.94 182 ILE A C 1
ATOM 1335 O O . ILE A 1 182 ? -26.567 -7.899 -10.982 1.00 91.94 182 ILE A O 1
ATOM 1339 N N . ALA A 1 183 ? -25.426 -9.121 -9.474 1.00 89.25 183 ALA A N 1
ATOM 1340 C CA . ALA A 1 183 ? -26.440 -9.100 -8.424 1.00 89.25 183 ALA A CA 1
ATOM 1341 C C . ALA A 1 183 ? -26.760 -7.664 -7.994 1.00 89.25 183 ALA A C 1
ATOM 1343 O O . ALA A 1 183 ? -27.927 -7.273 -7.988 1.00 89.25 183 ALA A O 1
ATOM 1344 N N . TYR A 1 184 ? -25.737 -6.841 -7.749 1.00 90.25 184 TYR A N 1
ATOM 1345 C CA . TYR A 1 184 ? -25.896 -5.426 -7.426 1.00 90.25 184 TYR A CA 1
ATOM 1346 C C . TYR A 1 184 ? -26.664 -4.686 -8.525 1.00 90.25 184 TYR A C 1
ATOM 1348 O O . TYR A 1 184 ? -27.676 -4.041 -8.254 1.00 90.25 184 TYR A O 1
ATOM 1356 N N . ARG A 1 185 ? -26.237 -4.825 -9.790 1.00 91.75 185 ARG A N 1
ATOM 1357 C CA . ARG A 1 185 ? -26.866 -4.151 -10.938 1.00 91.75 185 ARG A CA 1
ATOM 1358 C C . ARG A 1 185 ? -28.292 -4.629 -11.199 1.00 91.75 185 ARG A C 1
ATOM 1360 O O . ARG A 1 185 ? -29.113 -3.833 -11.653 1.00 91.75 185 ARG A O 1
ATOM 1367 N N . ARG A 1 186 ? -28.604 -5.908 -10.968 1.00 89.75 186 ARG A N 1
ATOM 1368 C CA . ARG A 1 186 ? -29.969 -6.435 -11.127 1.00 89.75 186 ARG A CA 1
ATOM 1369 C C . ARG A 1 186 ? -30.879 -5.971 -10.000 1.00 89.75 186 ARG A C 1
ATOM 1371 O O . ARG A 1 186 ? -31.941 -5.430 -10.281 1.00 89.75 186 ARG A O 1
ATOM 1378 N N . LEU A 1 187 ? -30.450 -6.111 -8.750 1.00 88.25 187 LEU A N 1
ATOM 1379 C CA . LEU A 1 187 ? -31.234 -5.709 -7.582 1.00 88.25 187 LEU A CA 1
ATOM 1380 C C . LEU A 1 187 ? -31.438 -4.192 -7.525 1.00 88.25 187 LEU A C 1
ATOM 1382 O O . LEU A 1 187 ? -32.509 -3.734 -7.137 1.00 88.25 187 LEU A O 1
ATOM 1386 N N . LEU A 1 188 ? -30.456 -3.408 -7.980 1.00 88.12 188 LEU A N 1
ATOM 1387 C CA . LEU A 1 188 ? -30.607 -1.964 -8.136 1.00 88.12 188 LEU A CA 1
ATOM 1388 C C . LEU A 1 188 ? -31.612 -1.617 -9.242 1.00 88.12 188 LEU A C 1
ATOM 1390 O O . LEU A 1 188 ? -32.474 -0.774 -9.022 1.00 88.12 188 LEU A O 1
ATOM 1394 N N . ARG A 1 189 ? -31.566 -2.299 -10.396 1.00 87.94 189 ARG A N 1
ATOM 1395 C CA . ARG A 1 189 ? -32.565 -2.113 -11.465 1.00 87.94 189 ARG A CA 1
ATOM 1396 C C . ARG A 1 189 ? -33.979 -2.462 -11.005 1.00 87.94 189 ARG A C 1
ATOM 1398 O O . ARG A 1 189 ? -34.898 -1.699 -11.273 1.00 87.94 189 ARG A O 1
ATOM 1405 N N . VAL A 1 190 ? -34.151 -3.562 -10.272 1.00 84.88 190 VAL A N 1
ATOM 1406 C CA . VAL A 1 190 ? -35.453 -3.959 -9.710 1.00 84.88 190 VAL A CA 1
ATOM 1407 C C . VAL A 1 190 ? -35.947 -2.925 -8.698 1.00 84.88 190 VAL A C 1
ATOM 1409 O O . VAL A 1 190 ? -37.106 -2.523 -8.772 1.00 84.88 190 VAL A O 1
ATOM 1412 N N . ARG A 1 191 ? -35.077 -2.440 -7.802 1.00 87.00 191 ARG A N 1
ATOM 1413 C CA . ARG A 1 191 ? -35.413 -1.380 -6.840 1.00 87.00 191 ARG A CA 1
ATOM 1414 C C . ARG A 1 191 ? -35.879 -0.102 -7.546 1.00 87.00 191 ARG A C 1
ATOM 1416 O O . ARG A 1 191 ? -36.881 0.474 -7.141 1.00 87.00 191 ARG A O 1
ATOM 1423 N N . LEU A 1 192 ? -35.175 0.314 -8.601 1.00 86.00 192 LEU A N 1
ATOM 1424 C CA . LEU A 1 192 ? -35.503 1.515 -9.376 1.00 86.00 192 LEU A CA 1
ATOM 1425 C C . LEU A 1 192 ? -36.792 1.359 -10.203 1.00 86.00 192 LEU A C 1
ATOM 1427 O O . LEU A 1 192 ? -37.531 2.324 -10.336 1.00 86.00 192 LEU A O 1
ATOM 1431 N N . ALA A 1 193 ? -37.080 0.163 -10.729 1.00 87.94 193 ALA A N 1
ATOM 1432 C CA . ALA A 1 193 ? -38.264 -0.087 -11.558 1.00 87.94 193 ALA A CA 1
ATOM 1433 C C . ALA A 1 193 ? -39.543 -0.378 -10.752 1.00 87.94 193 ALA A C 1
ATOM 1435 O O . ALA A 1 193 ? -40.633 -0.030 -11.187 1.00 87.94 193 ALA A O 1
ATOM 1436 N N . THR A 1 194 ? -39.429 -1.042 -9.597 1.00 81.19 194 THR A N 1
ATOM 1437 C CA . THR A 1 194 ? -40.592 -1.523 -8.819 1.00 81.19 194 THR A CA 1
ATOM 1438 C C . THR A 1 194 ? -40.820 -0.769 -7.511 1.00 81.19 194 THR A C 1
ATOM 1440 O O . THR A 1 194 ? -41.797 -1.044 -6.820 1.00 81.19 194 THR A O 1
ATOM 1443 N N . GLY A 1 195 ? -39.906 0.124 -7.112 1.00 76.94 195 GLY A N 1
ATOM 1444 C CA . GLY A 1 195 ? -39.969 0.853 -5.837 1.00 76.94 195 GLY A CA 1
ATOM 1445 C C . GLY A 1 195 ? -39.836 -0.026 -4.584 1.00 76.94 195 GLY A C 1
ATOM 1446 O O . GLY A 1 195 ? -39.844 0.485 -3.465 1.00 76.94 195 GLY A O 1
ATOM 1447 N N . ARG A 1 196 ? -39.697 -1.352 -4.734 1.00 78.56 196 ARG A N 1
ATOM 1448 C CA . ARG A 1 196 ? -39.575 -2.287 -3.610 1.00 78.56 196 ARG A CA 1
ATOM 1449 C C . ARG A 1 196 ? -38.217 -2.156 -2.933 1.00 78.56 196 ARG A C 1
ATOM 1451 O O . ARG A 1 196 ? -37.182 -1.968 -3.574 1.00 78.56 196 ARG A O 1
ATOM 1458 N N . ARG A 1 197 ? -38.204 -2.329 -1.611 1.00 74.44 197 ARG A N 1
ATOM 1459 C CA . ARG A 1 197 ? -36.993 -2.282 -0.785 1.00 74.44 197 ARG A CA 1
ATOM 1460 C C . ARG A 1 197 ? -36.134 -3.534 -1.018 1.00 74.44 197 ARG A C 1
ATOM 1462 O O . ARG A 1 197 ? -36.214 -4.508 -0.287 1.00 74.44 197 ARG A O 1
ATOM 1469 N N . THR A 1 198 ? -35.322 -3.530 -2.069 1.00 77.50 198 THR A N 1
ATOM 1470 C CA . THR A 1 198 ? -34.287 -4.560 -2.302 1.00 77.50 198 THR A CA 1
ATOM 1471 C C . THR A 1 198 ? -33.033 -4.254 -1.474 1.00 77.50 198 THR A C 1
ATOM 1473 O O . THR A 1 198 ? -32.865 -3.100 -1.116 1.00 77.50 198 THR A O 1
ATOM 1476 N N . TYR A 1 199 ? -32.117 -5.193 -1.204 1.00 85.44 199 TYR A N 1
ATOM 1477 C CA . TYR A 1 199 ? -30.836 -4.935 -0.502 1.00 85.44 199 TYR A CA 1
ATOM 1478 C C . TYR A 1 199 ? -29.611 -5.254 -1.394 1.00 85.44 199 TYR A C 1
ATOM 1480 O O . TYR A 1 199 ? -28.942 -6.266 -1.190 1.00 85.44 199 TYR A O 1
ATOM 1488 N N . PRO A 1 200 ? -29.297 -4.412 -2.400 1.00 82.81 200 PRO A N 1
ATOM 1489 C CA . PRO A 1 200 ? -28.278 -4.711 -3.410 1.00 82.81 200 PRO A CA 1
ATOM 1490 C C . PRO A 1 200 ? -26.856 -4.804 -2.839 1.00 82.81 200 PRO A C 1
ATOM 1492 O O . PRO A 1 200 ? -26.089 -5.649 -3.284 1.00 82.81 200 PRO A O 1
ATOM 1495 N N . GLY A 1 201 ? -26.506 -3.978 -1.844 1.00 85.25 201 GLY A N 1
ATOM 1496 C CA . GLY A 1 201 ? -25.184 -4.001 -1.201 1.00 85.25 201 GLY A CA 1
ATOM 1497 C C . GLY A 1 201 ? -24.907 -5.309 -0.444 1.00 85.25 201 GLY A C 1
ATOM 1498 O O . GLY A 1 201 ? -23.964 -6.009 -0.804 1.00 85.25 201 GLY A O 1
ATOM 1499 N N . PRO A 1 202 ? -25.745 -5.688 0.541 1.00 88.12 202 PRO A N 1
ATOM 1500 C CA . PRO A 1 202 ? -25.590 -6.948 1.271 1.00 88.12 202 PRO A CA 1
ATOM 1501 C C . PRO A 1 202 ? -25.632 -8.184 0.368 1.00 88.12 202 PRO A C 1
ATOM 1503 O O . PRO A 1 202 ? -24.837 -9.097 0.550 1.00 88.12 202 PRO A O 1
ATOM 1506 N N . ALA A 1 203 ? -26.507 -8.201 -0.643 1.00 86.31 203 ALA A N 1
ATOM 1507 C CA . ALA A 1 203 ? -26.578 -9.311 -1.591 1.00 86.31 203 ALA A CA 1
ATOM 1508 C C . ALA A 1 203 ? -25.303 -9.438 -2.441 1.00 86.31 203 ALA A C 1
ATOM 1510 O O . ALA A 1 203 ? -24.811 -10.542 -2.649 1.00 86.31 203 ALA A O 1
ATOM 1511 N N . ALA A 1 204 ? -24.731 -8.320 -2.898 1.00 85.56 204 ALA A N 1
ATOM 1512 C CA . ALA A 1 204 ? -23.458 -8.330 -3.613 1.00 85.56 204 ALA A CA 1
ATOM 1513 C C . ALA A 1 204 ? -22.306 -8.805 -2.714 1.00 85.56 204 ALA A C 1
ATOM 1515 O O . ALA A 1 204 ? -21.500 -9.630 -3.136 1.00 85.56 204 ALA A O 1
ATOM 1516 N N . ALA A 1 205 ? -22.267 -8.344 -1.460 1.00 87.19 205 ALA A N 1
ATOM 1517 C CA . ALA A 1 205 ? -21.286 -8.800 -0.479 1.00 87.19 205 ALA A CA 1
ATOM 1518 C C . ALA A 1 205 ? -21.410 -10.310 -0.202 1.00 87.19 205 ALA A C 1
ATOM 1520 O O . ALA A 1 205 ? -20.399 -11.007 -0.176 1.00 87.19 205 ALA A O 1
ATOM 1521 N N . ALA A 1 206 ? -22.636 -10.829 -0.074 1.00 89.50 206 ALA A N 1
ATOM 1522 C CA . ALA A 1 206 ? -22.891 -12.254 0.123 1.00 89.50 206 ALA A CA 1
ATOM 1523 C C . ALA A 1 206 ? -22.433 -13.100 -1.076 1.00 89.50 206 ALA A C 1
ATOM 1525 O O . ALA A 1 206 ? -21.814 -14.143 -0.888 1.00 89.50 206 ALA A O 1
ATOM 1526 N N . VAL A 1 207 ? -22.680 -12.640 -2.308 1.00 89.06 207 VAL A N 1
ATOM 1527 C CA . VAL A 1 207 ? -22.239 -13.339 -3.529 1.00 89.06 207 VAL A CA 1
ATOM 1528 C C . VAL A 1 207 ? -20.713 -13.340 -3.656 1.00 89.06 207 VAL A C 1
ATOM 1530 O O . VAL A 1 207 ? -20.128 -14.363 -4.005 1.00 89.06 207 VAL A O 1
ATOM 1533 N N . LEU A 1 208 ? -20.056 -12.226 -3.323 1.00 89.56 208 LEU A N 1
ATOM 1534 C CA . LEU A 1 208 ? -18.595 -12.160 -3.295 1.00 89.56 208 LEU A CA 1
ATOM 1535 C C . LEU A 1 208 ? -18.014 -13.112 -2.240 1.00 89.56 208 LEU A C 1
ATOM 1537 O O . LEU A 1 208 ? -17.087 -13.865 -2.536 1.00 89.56 208 LEU A O 1
ATOM 1541 N N . ALA A 1 209 ? -18.586 -13.117 -1.033 1.00 88.19 209 ALA A N 1
ATOM 1542 C CA . ALA A 1 209 ? -18.179 -14.017 0.042 1.00 88.19 209 ALA A CA 1
ATOM 1543 C C . ALA A 1 209 ? -18.366 -15.492 -0.349 1.00 88.19 209 ALA A C 1
ATOM 1545 O O . ALA A 1 209 ? -17.470 -16.300 -0.119 1.00 88.19 209 ALA A O 1
ATOM 1546 N N . ALA A 1 210 ? -19.481 -15.832 -1.004 1.00 89.56 210 ALA A N 1
ATOM 1547 C CA . ALA A 1 210 ? -19.736 -17.178 -1.507 1.00 89.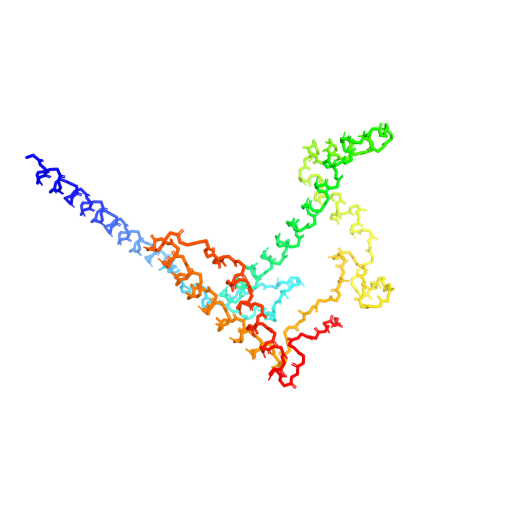56 210 ALA A CA 1
ATOM 1548 C C . ALA A 1 210 ? -18.714 -17.605 -2.573 1.00 89.56 210 ALA A C 1
ATOM 1550 O O . ALA A 1 210 ? -18.234 -18.733 -2.531 1.00 89.56 210 ALA A O 1
ATOM 1551 N N . GLY A 1 211 ? -18.332 -16.710 -3.492 1.00 87.50 211 GLY A N 1
ATOM 1552 C CA . GLY A 1 211 ? -17.305 -16.997 -4.500 1.00 87.50 211 GLY A CA 1
ATOM 1553 C C . GLY A 1 211 ? -15.916 -17.227 -3.898 1.00 87.50 211 GLY A C 1
ATOM 1554 O O . GLY A 1 211 ? -15.226 -18.170 -4.280 1.00 87.50 211 GLY A O 1
ATOM 1555 N N . LEU A 1 212 ? -15.529 -16.422 -2.904 1.00 86.06 212 LEU A N 1
ATOM 1556 C CA . LEU A 1 212 ? -14.273 -16.608 -2.166 1.00 86.06 212 LEU A CA 1
ATOM 1557 C C . LEU A 1 212 ? -14.271 -17.909 -1.349 1.00 86.06 212 LEU A C 1
ATOM 1559 O O . LEU A 1 212 ? -13.262 -18.611 -1.324 1.00 86.06 212 LEU A O 1
ATOM 1563 N N . ALA A 1 213 ? -15.397 -18.251 -0.715 1.00 87.12 213 ALA A N 1
ATOM 1564 C CA . ALA A 1 213 ? -15.551 -19.493 0.039 1.00 87.12 213 ALA A CA 1
ATOM 1565 C C . ALA A 1 213 ? -15.518 -20.726 -0.875 1.00 87.12 213 ALA A C 1
ATOM 1567 O O . ALA A 1 213 ? -14.810 -21.683 -0.578 1.00 87.12 213 ALA A O 1
ATOM 1568 N N . ALA A 1 214 ? -16.214 -20.687 -2.016 1.00 87.75 214 ALA A N 1
ATOM 1569 C CA . ALA A 1 214 ? -16.171 -21.753 -3.015 1.00 87.75 214 ALA A CA 1
ATOM 1570 C C . ALA A 1 214 ? -14.764 -21.920 -3.605 1.00 87.75 214 ALA A C 1
ATOM 1572 O O . ALA A 1 214 ? -14.276 -23.036 -3.744 1.00 87.75 214 ALA A O 1
ATOM 1573 N N . GLY A 1 215 ? -14.074 -20.814 -3.899 1.00 85.06 215 GLY A N 1
ATOM 1574 C CA . GLY A 1 215 ? -12.679 -20.850 -4.338 1.00 85.06 215 GLY A CA 1
ATOM 1575 C C . GLY A 1 215 ? -11.741 -21.454 -3.290 1.00 85.06 215 GLY A C 1
ATOM 1576 O O . GLY A 1 215 ? -10.776 -22.115 -3.653 1.00 85.06 215 GLY A O 1
ATOM 1577 N N . TRP A 1 216 ? -12.029 -21.264 -1.999 1.00 85.44 216 TRP A N 1
ATOM 1578 C CA . TRP A 1 216 ? -11.262 -21.862 -0.905 1.00 85.44 216 TRP A CA 1
ATOM 1579 C C . TRP A 1 216 ? -11.499 -23.370 -0.779 1.00 85.44 216 TRP A C 1
ATOM 1581 O O . TRP A 1 216 ? -10.547 -24.120 -0.599 1.00 85.44 216 TRP A O 1
ATOM 1591 N N . THR A 1 217 ? -12.751 -23.825 -0.875 1.00 86.44 217 THR A N 1
ATOM 1592 C CA . THR A 1 217 ? -13.101 -25.248 -0.709 1.00 86.44 217 THR A CA 1
ATOM 1593 C C . THR A 1 217 ? -12.756 -26.099 -1.924 1.00 86.44 217 THR A C 1
ATOM 1595 O O . THR A 1 217 ? -12.447 -27.277 -1.771 1.00 86.44 217 THR A O 1
ATOM 1598 N N . LEU A 1 218 ? -12.808 -25.519 -3.124 1.00 86.69 218 LEU A N 1
ATOM 1599 C CA . LEU A 1 218 ? -12.447 -26.197 -4.371 1.00 86.69 218 LEU A CA 1
ATOM 1600 C C . LEU A 1 218 ? -10.936 -26.203 -4.627 1.00 86.69 218 LEU A C 1
ATOM 1602 O O . LEU A 1 218 ? -10.471 -26.919 -5.514 1.00 86.69 218 LEU A O 1
ATOM 1606 N N . ALA A 1 219 ? -10.162 -25.395 -3.898 1.00 85.81 219 ALA A N 1
ATOM 1607 C CA . ALA A 1 219 ? -8.718 -25.376 -4.050 1.00 85.81 219 ALA A CA 1
ATOM 1608 C C . ALA A 1 219 ? -8.111 -26.715 -3.578 1.00 85.81 219 ALA A C 1
ATOM 1610 O O . ALA A 1 219 ? -8.404 -27.165 -2.471 1.00 85.81 219 ALA A O 1
ATOM 1611 N N . PRO A 1 220 ? -7.221 -27.342 -4.371 1.00 81.50 220 PRO A N 1
ATOM 1612 C CA . PRO A 1 220 ? -6.619 -28.638 -4.032 1.00 81.50 220 PRO A CA 1
ATOM 1613 C C . PRO A 1 220 ? -5.644 -28.573 -2.842 1.00 81.50 220 PRO A C 1
ATOM 1615 O O . PRO A 1 220 ? -5.228 -29.600 -2.317 1.00 81.50 220 PRO A O 1
ATOM 1618 N N . ALA A 1 221 ? -5.256 -27.368 -2.432 1.00 84.25 221 ALA A N 1
ATOM 1619 C CA . ALA A 1 221 ? -4.376 -27.076 -1.311 1.00 84.25 221 ALA A CA 1
ATOM 1620 C C . ALA A 1 221 ? -4.798 -25.728 -0.702 1.00 84.25 221 ALA A C 1
ATOM 1622 O O . ALA A 1 221 ? -5.430 -24.929 -1.403 1.00 84.25 221 ALA A O 1
ATOM 1623 N N . PRO A 1 222 ? -4.437 -25.423 0.560 1.00 82.62 222 PRO A N 1
ATOM 1624 C CA . PRO A 1 222 ? -4.665 -24.095 1.113 1.00 82.62 222 PRO A CA 1
ATOM 1625 C C . PRO A 1 222 ? -4.053 -23.029 0.184 1.00 82.62 222 PRO A C 1
ATOM 1627 O O . PRO A 1 222 ? -2.908 -23.180 -0.252 1.00 82.62 222 PRO A O 1
ATOM 1630 N N . PRO A 1 223 ? -4.794 -21.960 -0.164 1.00 78.31 223 PRO A N 1
ATOM 1631 C CA . PRO A 1 223 ? -4.332 -20.965 -1.133 1.00 78.31 223 PRO A CA 1
ATOM 1632 C C . PRO A 1 223 ? -3.194 -20.094 -0.602 1.00 78.31 223 PRO A C 1
ATOM 1634 O O . PRO A 1 223 ? -2.513 -19.437 -1.388 1.00 78.31 223 PRO A O 1
ATOM 1637 N N . PHE A 1 224 ? -2.968 -20.117 0.710 1.00 81.44 224 PHE A N 1
ATOM 1638 C CA . PHE A 1 224 ? -1.877 -19.417 1.360 1.00 81.44 224 PHE A CA 1
ATOM 1639 C C . PHE A 1 224 ? -1.072 -20.371 2.234 1.00 81.44 224 PHE A C 1
ATOM 1641 O O . PHE A 1 224 ? -1.640 -21.168 2.980 1.00 81.44 224 PHE A O 1
ATOM 1648 N N . THR A 1 225 ? 0.247 -20.240 2.187 1.00 77.12 225 THR A N 1
ATOM 1649 C CA . THR A 1 225 ? 1.180 -20.869 3.129 1.00 77.12 225 THR A CA 1
ATOM 1650 C C . THR A 1 225 ? 1.900 -19.785 3.917 1.00 77.12 225 THR A C 1
ATOM 1652 O O . THR A 1 225 ? 2.122 -18.692 3.401 1.00 77.12 225 THR A O 1
ATOM 1655 N N . GLY A 1 226 ? 2.279 -20.060 5.164 1.00 64.50 226 GLY A N 1
ATOM 1656 C CA . GLY A 1 226 ? 3.151 -19.146 5.899 1.00 64.50 226 GLY A CA 1
ATOM 1657 C C . GLY A 1 226 ? 4.530 -19.130 5.248 1.00 64.50 226 GLY A C 1
ATOM 1658 O O . GLY A 1 226 ? 5.166 -20.178 5.154 1.00 64.50 226 GLY A O 1
ATOM 1659 N N . SER A 1 227 ? 4.992 -17.969 4.786 1.00 59.50 227 SER A N 1
ATOM 1660 C CA . SER A 1 227 ? 6.402 -17.815 4.439 1.00 59.50 227 SER A CA 1
ATOM 1661 C C . SER A 1 227 ? 7.206 -17.750 5.738 1.00 59.50 227 SER A C 1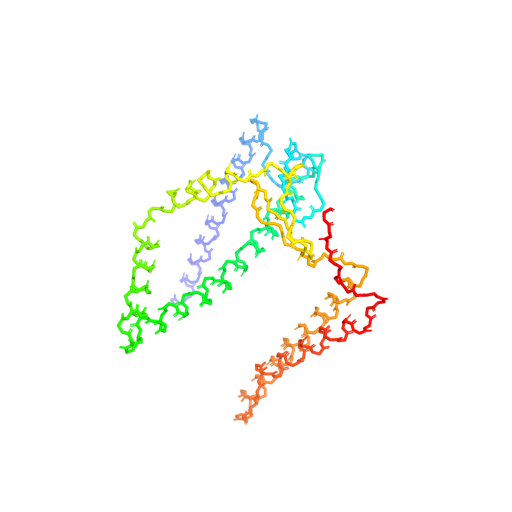
ATOM 1663 O O . SER A 1 227 ? 7.139 -16.744 6.450 1.00 59.50 227 SER A O 1
ATOM 1665 N N . ALA A 1 228 ? 7.931 -18.818 6.064 1.00 52.16 228 ALA A N 1
ATOM 1666 C CA . ALA A 1 228 ? 9.147 -18.665 6.850 1.00 52.16 228 ALA A CA 1
ATOM 1667 C C . ALA A 1 228 ? 10.243 -18.152 5.892 1.00 52.16 228 ALA A C 1
ATOM 1669 O O . ALA A 1 228 ? 10.233 -18.564 4.728 1.00 52.16 228 ALA A O 1
ATOM 1670 N N . PRO A 1 229 ? 11.114 -17.232 6.327 1.00 51.06 229 PRO A N 1
ATOM 1671 C CA . PRO A 1 229 ? 12.274 -16.821 5.537 1.00 51.06 229 PRO A CA 1
ATOM 1672 C C . PRO A 1 229 ? 13.239 -17.985 5.321 1.00 51.06 229 PRO A C 1
ATOM 1674 O O . PRO A 1 229 ? 13.325 -18.849 6.226 1.00 51.06 229 PRO A O 1
#

Foldseek 3Di:
DVVVVVVVVVVVVVVVVVVVVVVVVVVCVVCVVVVNHPDCVQQQAQQQDDDPDFPDDDDSRGGNVVVVVSVVVVCCVCVVVVCVVCVVLVVCLVVQCVDPDPVSNVVSVVVVCCVVVDPPVVVVCCCLCVNLVPAAAPVPWDDPDPLWTHHSVGIDDFDWDFDQLQVLLVVLLVVLQVVLVVQLVVQVVCCVPPVDDGDSNVSSVVSNVVSNVCSQVPRPDGRTDGDRD

Radius of gyration: 26.84 Å; chains: 1; bounding box: 63×58×68 Å